Protein AF-A0A1A0TNL5-F1 (afdb_monomer_lite)

Sequence (218 aa):
MRIRRLHLVTAVLAVLPSAVVIGCAADRSADAARIRAELGTMPGVSVVDVGYVNDFENGPNINISLEMPEATEVDIGAAAHRIGELTGSFDDHRRRTEITVAPMTVLKYSADIGEEVAYTDVATEARVLRAIRPRLSASWVRWEHYDGRSRVELWSAATPDQDLRAALDTSLAGATEVYVRSAVPAERGSWEVELPLTDAELSGLLQQLSPVAPINAP

Foldseek 3Di:
DDDDDDDDDDDPPPPDPPPPCLDQADDCVVLQVVLQVVLCPAPQFPDWDWDWDADSPFGTEIEIETERQPGALVSQLVSLVVNLVSCVVQQSGWYKYWY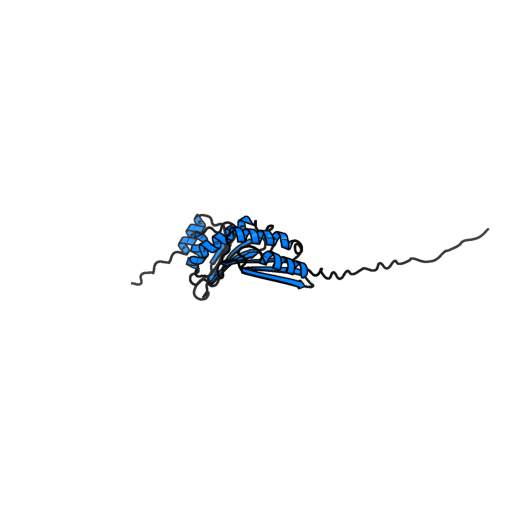HNHQLAIEIERHRAVVLHDSNVRSVQSVLSVVLVVQFQANHWYFYDDPSATEIERHQGCLQLSSVVSNVVSDPPPHQWYWGYHVCCVVDPIDIDGDDDDPVRVVVSVVVSDPPPPPPDD

Secondary structure (DSSP, 8-state):
------------------------PPP-HHHHHHHHHHHTTSTT--EEEEEEEEETTTEEEEEEEEE-TTS-HHHHHHHHHHHHHHGGGGTTS-EEEEEEEETTEEEEESS-BTTTB-HHHHHHHHHHHHHHGGG---SEEEEEEETTEEEEEEEEESSHHHHHHHHHHT--TT-SEEEEEESSTTTS--EEEESSPPHHHHHHHHHHTSPPPP----

pLDDT: mean 85.26, std 18.38, range [33.06, 98.56]

Radius of gyration: 27.61 Å; chains: 1; bounding box: 70×78×98 Å

Structure (mmCIF, N/CA/C/O backbone):
data_AF-A0A1A0TNL5-F1
#
_entry.id   AF-A0A1A0TNL5-F1
#
loop_
_atom_site.group_PDB
_atom_site.id
_atom_site.type_symbol
_atom_site.label_atom_id
_atom_site.label_alt_id
_atom_site.label_comp_id
_atom_site.label_asym_id
_atom_site.label_entity_id
_atom_site.label_seq_id
_atom_site.pdbx_PDB_ins_code
_atom_site.Cartn_x
_atom_site.Cartn_y
_atom_site.Cartn_z
_atom_site.occupancy
_atom_site.B_iso_or_equiv
_atom_site.auth_seq_id
_atom_site.auth_comp_id
_atom_site.auth_asym_id
_atom_site.auth_atom_id
_atom_site.pdbx_PDB_model_num
ATOM 1 N N . MET A 1 1 ? 36.883 63.586 -63.191 1.00 36.78 1 MET A N 1
ATOM 2 C CA . MET A 1 1 ? 36.543 62.329 -63.892 1.00 36.78 1 MET A CA 1
ATOM 3 C C . MET A 1 1 ? 35.542 61.571 -63.028 1.00 36.78 1 MET A C 1
ATOM 5 O O . MET A 1 1 ? 35.787 61.402 -61.843 1.00 36.78 1 MET A O 1
ATOM 9 N N . ARG A 1 2 ? 34.364 61.290 -63.602 1.00 34.91 2 ARG A N 1
ATOM 10 C CA . ARG A 1 2 ? 33.181 60.624 -63.013 1.00 34.91 2 ARG A CA 1
ATOM 11 C C . ARG A 1 2 ? 33.555 59.190 -62.572 1.00 34.91 2 ARG A C 1
ATOM 13 O O . ARG A 1 2 ? 34.455 58.616 -63.166 1.00 34.91 2 ARG A O 1
ATOM 20 N N . ILE A 1 3 ? 32.922 58.565 -61.576 1.00 33.06 3 ILE A N 1
ATOM 21 C CA . ILE A 1 3 ? 31.620 57.878 -61.686 1.00 33.06 3 ILE A CA 1
ATOM 22 C C . ILE A 1 3 ? 31.169 57.462 -60.266 1.00 33.06 3 ILE A C 1
ATOM 24 O O . ILE A 1 3 ? 31.921 56.820 -59.540 1.00 33.06 3 ILE A O 1
ATOM 28 N N . ARG A 1 4 ? 29.922 57.795 -59.896 1.00 40.41 4 ARG A N 1
ATOM 29 C CA . ARG A 1 4 ? 29.161 57.153 -58.807 1.00 40.41 4 ARG A CA 1
ATOM 30 C C . ARG A 1 4 ? 28.672 55.781 -59.288 1.00 40.41 4 ARG A C 1
ATOM 32 O O . ARG A 1 4 ? 28.154 55.701 -60.401 1.00 40.41 4 ARG A O 1
ATOM 39 N N . ARG A 1 5 ? 28.717 54.745 -58.445 1.00 37.38 5 ARG A N 1
ATOM 40 C CA . ARG A 1 5 ? 27.860 53.556 -58.597 1.00 37.38 5 ARG A CA 1
ATOM 41 C C . ARG A 1 5 ? 27.130 53.256 -57.293 1.00 37.38 5 ARG A C 1
ATOM 43 O O . ARG A 1 5 ? 27.731 52.939 -56.277 1.00 37.38 5 ARG A O 1
ATOM 50 N N . LEU A 1 6 ? 25.818 53.429 -57.388 1.00 41.00 6 LEU A N 1
ATOM 51 C CA . LEU A 1 6 ? 24.774 52.983 -56.484 1.00 41.00 6 LEU A CA 1
ATOM 52 C C . LEU A 1 6 ? 24.567 51.482 -56.743 1.00 41.00 6 LEU A C 1
ATOM 54 O O . LEU A 1 6 ? 24.322 51.107 -57.892 1.00 41.00 6 LEU A O 1
ATOM 58 N N . HIS A 1 7 ? 24.654 50.635 -55.719 1.00 37.91 7 HIS A N 1
ATOM 59 C CA . HIS A 1 7 ? 24.159 49.261 -55.795 1.00 37.91 7 HIS A CA 1
ATOM 60 C C . HIS A 1 7 ? 23.063 49.059 -54.753 1.00 37.91 7 HIS A C 1
ATOM 62 O O . HIS A 1 7 ? 23.236 49.301 -53.562 1.00 37.91 7 HIS A O 1
ATOM 68 N N . LEU A 1 8 ? 21.906 48.710 -55.302 1.00 36.47 8 LEU A N 1
ATOM 69 C CA . LEU A 1 8 ? 20.623 48.438 -54.687 1.00 36.47 8 LEU A CA 1
ATOM 70 C C . LEU A 1 8 ? 20.537 46.912 -54.464 1.00 36.47 8 LEU A C 1
ATOM 72 O O . LEU A 1 8 ? 20.925 46.174 -55.364 1.00 36.47 8 LEU A O 1
ATOM 76 N N . VAL A 1 9 ? 19.939 46.499 -53.335 1.00 41.50 9 VAL A N 1
ATOM 77 C CA . VAL A 1 9 ? 19.246 45.206 -53.068 1.00 41.50 9 VAL A CA 1
ATOM 78 C C . VAL A 1 9 ? 20.148 43.956 -53.076 1.00 41.50 9 VAL A C 1
ATOM 80 O O . VAL A 1 9 ? 20.803 43.628 -54.053 1.00 41.50 9 VAL A O 1
ATOM 83 N N . THR A 1 10 ? 20.223 43.161 -52.008 1.00 40.75 10 THR A N 1
ATOM 84 C CA . THR A 1 10 ? 19.148 42.235 -51.615 1.00 40.75 10 THR A CA 1
ATOM 85 C C . THR A 1 10 ? 19.347 41.797 -50.165 1.00 40.75 10 THR A C 1
ATOM 87 O O . THR A 1 10 ? 20.339 41.15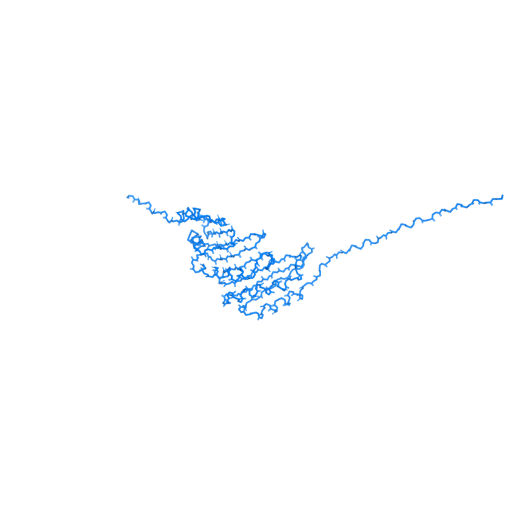0 -49.843 1.00 40.75 10 THR A O 1
ATOM 90 N N . ALA A 1 11 ? 18.406 42.144 -49.284 1.00 44.81 11 ALA A N 1
ATOM 91 C CA . ALA A 1 11 ? 18.307 41.526 -47.969 1.00 44.81 11 ALA A CA 1
ATOM 92 C C . ALA A 1 11 ? 17.763 40.104 -48.165 1.00 44.81 11 ALA A C 1
ATOM 94 O O . ALA A 1 11 ? 16.601 39.922 -48.523 1.00 44.81 11 ALA A O 1
ATOM 95 N N . VAL A 1 12 ? 18.620 39.102 -47.982 1.00 42.47 12 VAL A N 1
ATOM 96 C CA . VAL A 1 12 ? 18.202 37.701 -47.911 1.00 42.47 12 VAL A CA 1
ATOM 97 C C . VAL A 1 12 ? 17.538 37.513 -46.552 1.00 42.47 12 VAL A C 1
ATOM 99 O O . VAL A 1 12 ? 18.208 37.409 -45.527 1.00 42.47 12 VAL A O 1
ATOM 102 N N . LEU A 1 13 ? 16.207 37.535 -46.539 1.00 41.88 13 LEU A N 1
ATOM 103 C CA . LEU A 1 13 ? 15.414 37.116 -45.392 1.00 41.88 13 LEU A CA 1
ATOM 104 C C . LEU A 1 13 ? 15.587 35.595 -45.265 1.00 41.88 13 LEU A C 1
ATOM 106 O O . LEU A 1 13 ? 14.969 34.826 -45.999 1.00 41.88 13 LEU A O 1
ATOM 110 N N . ALA A 1 14 ? 16.493 35.159 -44.391 1.00 44.12 14 ALA A N 1
ATOM 111 C CA . ALA A 1 14 ? 16.647 33.753 -44.052 1.00 44.12 14 ALA A CA 1
ATOM 112 C C . ALA A 1 14 ? 15.412 33.311 -43.255 1.00 44.12 14 ALA A C 1
ATOM 114 O O . ALA A 1 14 ? 15.310 33.548 -42.053 1.00 44.12 14 ALA A O 1
ATOM 115 N N . VAL A 1 15 ? 14.447 32.703 -43.943 1.00 47.81 15 VAL A N 1
ATOM 116 C CA . VAL A 1 15 ? 13.364 31.954 -43.305 1.00 47.81 15 VAL A CA 1
ATOM 117 C C . VAL A 1 15 ? 14.005 30.709 -42.696 1.00 47.81 15 VAL A C 1
ATOM 119 O O . VAL A 1 15 ? 14.302 29.747 -43.399 1.00 47.81 15 VAL A O 1
ATOM 122 N N . LEU A 1 16 ? 14.284 30.759 -41.393 1.00 47.16 16 LEU A N 1
ATOM 123 C CA . LEU A 1 16 ? 14.592 29.573 -40.601 1.00 47.16 16 LEU A CA 1
ATOM 124 C C . LEU A 1 16 ? 13.373 28.643 -40.676 1.00 47.16 16 LEU A C 1
ATOM 126 O O . LEU A 1 16 ? 12.281 29.065 -40.286 1.00 47.16 16 LEU A O 1
ATOM 130 N N . PRO A 1 17 ? 13.505 27.398 -41.163 1.00 49.12 17 PRO A N 1
ATOM 131 C CA . PRO A 1 17 ? 12.464 26.416 -40.949 1.00 49.12 17 PRO A CA 1
ATOM 132 C C . PRO A 1 17 ? 12.449 26.116 -39.451 1.00 49.12 17 PRO A C 1
ATOM 134 O O . PRO A 1 17 ? 13.341 25.448 -38.929 1.00 49.12 17 PRO A O 1
ATOM 137 N N . SER A 1 18 ? 11.450 26.641 -38.746 1.00 48.12 18 SER A N 1
ATOM 138 C CA . SER A 1 18 ? 11.082 26.153 -37.424 1.00 48.12 18 SER A CA 1
ATOM 139 C C . SER A 1 18 ? 10.691 24.690 -37.595 1.00 48.12 18 SER A C 1
ATOM 141 O O . SER A 1 18 ? 9.566 24.382 -37.987 1.00 48.12 18 SER A O 1
ATOM 143 N N . ALA A 1 19 ? 11.644 23.784 -37.381 1.00 48.00 19 ALA A N 1
ATOM 144 C CA . ALA A 1 19 ? 11.360 22.374 -37.220 1.00 48.00 19 ALA A CA 1
ATOM 145 C C . ALA A 1 19 ? 10.494 22.253 -35.965 1.00 48.00 19 ALA A C 1
ATOM 147 O O . ALA A 1 19 ? 10.993 22.221 -34.843 1.00 48.00 19 ALA A O 1
ATOM 148 N N . VAL A 1 20 ? 9.177 22.258 -36.158 1.00 47.25 20 VAL A N 1
ATOM 149 C CA . VAL A 1 20 ? 8.239 21.805 -35.141 1.00 47.25 20 VAL A CA 1
ATOM 150 C C . VAL A 1 20 ? 8.487 20.308 -35.037 1.00 47.25 20 VAL A C 1
ATOM 152 O O . VAL A 1 20 ? 7.934 19.516 -35.798 1.00 47.25 20 VAL A O 1
ATOM 155 N N . VAL A 1 21 ? 9.402 19.923 -34.148 1.00 45.12 21 VAL A N 1
ATOM 156 C CA . VAL A 1 21 ? 9.484 18.549 -33.670 1.00 45.12 21 VAL A CA 1
ATOM 157 C C . VAL A 1 21 ? 8.186 18.344 -32.903 1.00 45.12 21 VAL A C 1
ATOM 159 O O . VAL A 1 21 ? 8.077 18.707 -31.736 1.00 45.12 21 VAL A O 1
ATOM 162 N N . ILE A 1 22 ? 7.159 17.848 -33.592 1.00 49.25 22 ILE A N 1
ATOM 163 C CA . ILE A 1 22 ? 6.007 17.240 -32.937 1.00 49.25 22 ILE A CA 1
ATOM 164 C C . ILE A 1 22 ? 6.596 16.003 -32.267 1.00 49.25 22 ILE A C 1
ATOM 166 O O . ILE A 1 22 ? 6.793 14.973 -32.912 1.00 49.25 22 ILE A O 1
ATOM 170 N N . GLY A 1 23 ? 7.031 16.169 -31.020 1.00 45.69 23 GLY A N 1
ATOM 171 C CA . GLY A 1 23 ? 7.660 15.126 -30.231 1.00 45.69 23 GLY A CA 1
ATOM 172 C C . GLY A 1 23 ? 6.635 14.046 -29.941 1.00 45.69 23 GLY A C 1
ATOM 173 O O . GLY A 1 23 ? 5.983 14.078 -28.907 1.00 45.69 23 GLY A O 1
ATOM 174 N N . CYS A 1 24 ? 6.475 13.093 -30.858 1.00 58.16 24 CYS A N 1
ATOM 175 C CA . CYS A 1 24 ? 5.930 11.799 -30.489 1.00 58.16 24 CYS A CA 1
ATOM 176 C C . CYS A 1 24 ? 6.917 11.219 -29.476 1.00 58.16 24 CYS A C 1
ATOM 178 O O . CYS A 1 24 ? 8.068 10.953 -29.830 1.00 58.16 24 CYS A O 1
ATOM 180 N N . ALA A 1 25 ? 6.506 11.105 -28.214 1.00 64.88 25 ALA A N 1
ATOM 181 C CA . ALA A 1 25 ? 7.333 10.465 -27.206 1.00 64.88 25 ALA A CA 1
ATOM 182 C C . ALA A 1 25 ? 7.691 9.047 -27.681 1.00 64.88 25 ALA A C 1
ATOM 184 O O . ALA A 1 25 ? 6.854 8.354 -28.270 1.00 64.88 25 ALA A O 1
ATOM 185 N N . ALA A 1 26 ? 8.948 8.642 -27.481 1.00 76.62 26 ALA A N 1
ATOM 186 C CA . ALA A 1 26 ? 9.437 7.353 -27.957 1.00 76.62 26 ALA A CA 1
ATOM 187 C C . ALA A 1 26 ? 8.576 6.210 -27.394 1.00 76.62 26 ALA A C 1
ATOM 189 O O . ALA A 1 26 ? 8.270 6.200 -26.203 1.00 76.62 26 ALA A O 1
ATOM 190 N N . ASP A 1 27 ? 8.191 5.256 -28.244 1.00 84.69 27 ASP A N 1
ATOM 191 C CA . ASP A 1 27 ? 7.484 4.051 -27.805 1.00 84.69 27 ASP A CA 1
ATOM 192 C C . ASP A 1 27 ? 8.382 3.221 -26.871 1.00 84.69 27 ASP A C 1
ATOM 194 O O . ASP A 1 27 ? 9.546 2.951 -27.174 1.00 84.69 27 ASP A O 1
ATOM 198 N N . ARG A 1 28 ? 7.826 2.826 -25.725 1.00 89.94 28 ARG A N 1
ATOM 199 C CA . ARG A 1 28 ? 8.480 2.082 -24.638 1.00 89.94 28 ARG A CA 1
ATOM 200 C C . ARG A 1 28 ? 7.842 0.712 -24.406 1.00 89.94 28 ARG A C 1
ATOM 202 O O . ARG A 1 28 ? 8.117 0.065 -23.398 1.00 89.94 28 ARG A O 1
ATOM 209 N N . SER A 1 29 ? 7.039 0.219 -25.351 1.00 91.00 29 SER A N 1
ATOM 210 C CA . SER A 1 29 ? 6.403 -1.104 -25.267 1.00 91.00 29 SER A CA 1
ATOM 211 C C . SER A 1 29 ? 7.412 -2.242 -25.044 1.00 91.00 29 SER A C 1
ATOM 213 O O . SER A 1 29 ? 7.142 -3.176 -24.289 1.00 91.00 29 SER A O 1
ATOM 215 N N . ALA A 1 30 ? 8.598 -2.156 -25.660 1.00 92.88 30 ALA A N 1
ATOM 216 C CA . ALA A 1 30 ? 9.669 -3.138 -25.469 1.00 92.88 30 ALA A CA 1
ATOM 217 C C . ALA A 1 30 ? 10.268 -3.094 -24.051 1.00 92.88 30 ALA A C 1
ATOM 219 O O . ALA A 1 30 ? 10.567 -4.144 -23.481 1.00 92.88 30 ALA A O 1
ATOM 220 N N . ASP A 1 31 ? 10.396 -1.899 -23.465 1.00 94.00 31 ASP A N 1
ATOM 221 C CA . ASP A 1 31 ? 10.846 -1.727 -22.083 1.00 94.00 31 ASP A CA 1
ATOM 222 C C . ASP A 1 31 ? 9.809 -2.314 -21.110 1.00 94.00 31 ASP A C 1
ATOM 224 O O . ASP A 1 31 ? 10.164 -3.112 -20.246 1.00 94.00 31 ASP A O 1
ATOM 228 N N . ALA A 1 32 ? 8.515 -2.043 -21.316 1.00 95.19 32 ALA A N 1
ATOM 229 C CA . ALA A 1 32 ? 7.433 -2.622 -20.514 1.00 95.19 32 ALA A CA 1
ATOM 230 C C . ALA A 1 32 ? 7.366 -4.162 -20.607 1.00 95.19 32 ALA A C 1
ATOM 232 O O . ALA A 1 32 ? 7.145 -4.846 -19.605 1.00 95.19 32 ALA A O 1
ATOM 233 N N . ALA A 1 33 ? 7.587 -4.731 -21.798 1.00 95.88 33 ALA A N 1
ATOM 234 C CA . ALA A 1 33 ? 7.657 -6.180 -21.983 1.00 95.88 33 ALA A CA 1
ATOM 235 C C . ALA A 1 33 ? 8.861 -6.800 -21.255 1.00 95.88 33 ALA A C 1
ATOM 237 O O . ALA A 1 33 ? 8.713 -7.851 -20.627 1.00 95.88 33 ALA A O 1
ATOM 238 N N . ARG A 1 34 ? 10.025 -6.135 -21.292 1.00 96.62 34 ARG A N 1
ATOM 239 C CA . ARG A 1 34 ? 11.215 -6.539 -20.529 1.00 96.62 34 ARG A CA 1
ATOM 240 C C . ARG A 1 34 ? 10.934 -6.515 -19.027 1.00 96.62 34 ARG A C 1
ATOM 242 O O . ARG A 1 34 ? 11.174 -7.520 -18.368 1.00 96.62 34 ARG A O 1
ATOM 249 N N . ILE A 1 35 ? 10.355 -5.428 -18.513 1.00 97.00 35 ILE A N 1
ATOM 250 C CA . ILE A 1 35 ? 9.973 -5.295 -17.097 1.00 97.00 35 ILE A CA 1
ATOM 251 C C . ILE A 1 35 ? 9.074 -6.459 -16.671 1.00 97.00 35 ILE A C 1
ATOM 253 O O . ILE A 1 35 ? 9.373 -7.142 -15.694 1.00 97.00 35 ILE A O 1
ATOM 257 N N . ARG A 1 36 ? 8.012 -6.743 -17.440 1.00 97.75 36 ARG A N 1
ATOM 258 C CA . ARG A 1 36 ? 7.101 -7.864 -17.157 1.00 97.75 36 ARG A CA 1
ATOM 259 C C . ARG A 1 36 ? 7.846 -9.199 -17.097 1.00 97.75 36 ARG A C 1
ATOM 261 O O . ARG A 1 36 ? 7.615 -9.978 -16.177 1.00 97.75 36 ARG A O 1
ATOM 268 N N . ALA A 1 37 ? 8.708 -9.469 -18.078 1.00 97.69 37 ALA A N 1
ATOM 269 C CA . ALA A 1 37 ? 9.447 -10.725 -18.153 1.00 97.69 37 ALA A CA 1
ATOM 270 C C . ALA A 1 37 ? 10.396 -10.901 -16.962 1.00 97.69 37 ALA A C 1
ATOM 272 O O . ALA A 1 37 ? 10.445 -11.978 -16.378 1.00 97.69 37 ALA A O 1
ATOM 273 N N . GLU A 1 38 ? 11.116 -9.849 -16.580 1.00 97.94 38 GLU A N 1
ATOM 274 C CA . GLU A 1 38 ? 12.071 -9.915 -15.478 1.00 97.94 38 GLU A CA 1
ATOM 275 C C . GLU A 1 38 ? 11.379 -10.062 -14.120 1.00 97.94 38 GLU A C 1
ATOM 277 O O . GLU A 1 38 ? 11.706 -10.983 -13.368 1.00 97.94 38 GLU A O 1
ATOM 282 N N . LEU A 1 39 ? 10.369 -9.234 -13.833 1.00 98.00 39 LEU A N 1
ATOM 283 C CA . LEU A 1 39 ? 9.614 -9.313 -12.578 1.00 98.00 39 LEU A CA 1
ATOM 284 C C . LEU A 1 39 ? 8.883 -10.657 -12.431 1.00 98.00 39 LEU A C 1
ATOM 286 O O . LEU A 1 39 ? 8.835 -11.214 -11.339 1.00 98.00 39 LEU A O 1
ATOM 290 N N . GLY A 1 40 ? 8.386 -11.230 -13.532 1.00 97.56 40 GLY A N 1
ATOM 291 C CA . GLY A 1 40 ? 7.732 -12.542 -13.530 1.00 97.56 40 GLY A CA 1
ATOM 292 C C . GLY A 1 40 ? 8.650 -13.725 -13.196 1.00 97.56 40 GLY A C 1
ATOM 293 O O . GLY A 1 40 ? 8.154 -14.824 -12.963 1.00 97.56 40 GLY A O 1
ATOM 294 N N . THR A 1 41 ? 9.972 -13.528 -13.168 1.00 97.56 41 THR A N 1
ATOM 295 C CA . THR A 1 41 ? 10.940 -14.563 -12.754 1.00 97.56 41 THR A CA 1
ATOM 296 C C . THR A 1 41 ? 11.379 -14.435 -11.299 1.00 97.56 41 THR A C 1
ATOM 298 O O . THR A 1 41 ? 12.145 -15.270 -10.813 1.00 97.56 41 THR A O 1
ATOM 301 N N . MET A 1 42 ? 10.920 -13.398 -10.596 1.00 98.19 42 MET A N 1
ATOM 302 C CA . MET A 1 42 ? 11.343 -13.140 -9.227 1.00 98.19 42 MET A CA 1
ATOM 303 C C . MET A 1 42 ? 10.683 -14.106 -8.234 1.00 98.19 42 MET A C 1
ATOM 305 O O . MET A 1 42 ? 9.511 -14.458 -8.393 1.00 98.19 42 MET A O 1
ATOM 309 N N . PRO A 1 43 ? 11.406 -14.522 -7.178 1.00 98.06 43 PRO A N 1
ATOM 310 C CA . PRO A 1 43 ? 10.838 -15.343 -6.116 1.00 98.06 43 PRO A CA 1
ATOM 311 C C . PRO A 1 43 ? 9.579 -14.720 -5.501 1.00 98.06 43 PRO A C 1
ATOM 313 O O . PRO A 1 43 ? 9.525 -13.522 -5.234 1.00 98.06 43 PRO A O 1
ATOM 316 N N . GLY A 1 44 ? 8.560 -15.550 -5.272 1.00 96.94 44 GLY A N 1
ATOM 317 C CA . GLY A 1 44 ? 7.323 -15.141 -4.605 1.00 96.94 44 GLY A CA 1
ATOM 318 C C . GLY A 1 44 ? 6.317 -14.371 -5.471 1.00 96.94 44 GLY A C 1
ATOM 319 O O . GLY A 1 44 ? 5.198 -14.160 -5.012 1.00 96.94 44 GLY A O 1
ATOM 320 N N . VAL A 1 45 ? 6.660 -13.999 -6.710 1.00 98.19 45 VAL A N 1
ATOM 321 C CA . VAL A 1 45 ? 5.714 -13.386 -7.656 1.00 98.19 45 VAL A CA 1
ATOM 322 C C . VAL A 1 45 ? 4.806 -14.462 -8.252 1.00 98.19 45 VAL A C 1
ATOM 324 O O . VAL A 1 45 ? 5.269 -15.354 -8.961 1.00 98.19 45 VAL A O 1
ATOM 327 N N . SER A 1 46 ? 3.502 -14.384 -7.975 1.00 97.50 46 SER A N 1
ATOM 328 C CA . SER A 1 46 ? 2.490 -15.276 -8.559 1.00 97.50 46 SER A CA 1
ATOM 329 C C . SER A 1 46 ? 1.865 -14.708 -9.829 1.00 97.50 46 SER A C 1
ATOM 331 O O . SER A 1 46 ? 1.561 -15.458 -10.756 1.00 97.50 46 SER A O 1
ATOM 333 N N . VAL A 1 47 ? 1.680 -13.388 -9.882 1.00 97.56 47 VAL A N 1
ATOM 334 C CA . VAL A 1 47 ? 1.139 -12.666 -11.040 1.00 97.56 47 VAL A CA 1
ATOM 335 C C . VAL A 1 47 ? 1.930 -11.380 -11.232 1.00 97.56 47 VAL A C 1
ATOM 337 O O . VAL A 1 47 ? 2.263 -10.694 -10.266 1.00 97.56 47 VAL A O 1
ATOM 340 N N . VAL A 1 48 ? 2.205 -11.053 -12.492 1.00 97.94 48 VAL A N 1
ATOM 341 C CA . VAL A 1 48 ? 2.775 -9.773 -12.908 1.00 97.94 48 VAL A CA 1
ATOM 342 C C . VAL A 1 48 ? 1.895 -9.160 -13.990 1.00 97.94 48 VAL A C 1
ATOM 344 O O . VAL A 1 48 ? 1.656 -9.770 -15.036 1.00 97.94 48 VAL A O 1
ATOM 347 N N . ASP A 1 49 ? 1.452 -7.928 -13.762 1.00 97.44 49 ASP A N 1
ATOM 348 C CA . ASP A 1 49 ? 0.880 -7.081 -14.797 1.00 97.44 49 ASP A CA 1
ATOM 349 C C . ASP A 1 49 ? 1.678 -5.783 -14.941 1.00 97.44 49 ASP A C 1
ATOM 351 O O . ASP A 1 49 ? 2.129 -5.183 -13.970 1.00 97.44 49 ASP A O 1
ATOM 355 N N . VAL A 1 50 ? 1.876 -5.375 -16.190 1.00 96.88 50 VAL A N 1
ATOM 356 C CA . VAL A 1 50 ? 2.608 -4.169 -16.574 1.00 96.88 50 VAL A CA 1
ATOM 357 C C . VAL A 1 50 ? 1.803 -3.463 -17.656 1.00 96.88 50 VAL A C 1
ATOM 359 O O . VAL A 1 50 ? 1.875 -3.797 -18.846 1.00 96.88 50 VAL A O 1
ATOM 362 N N . GLY A 1 51 ? 0.997 -2.501 -17.230 1.00 93.31 51 GLY A N 1
ATOM 363 C CA . GLY A 1 51 ? 0.288 -1.593 -18.113 1.00 93.31 51 GLY A CA 1
ATOM 364 C C . GLY A 1 51 ? 1.245 -0.541 -18.657 1.00 93.31 51 GLY A C 1
ATOM 365 O O . GLY A 1 51 ? 1.958 0.103 -17.893 1.00 93.31 51 GLY A O 1
ATOM 366 N N . TYR A 1 52 ? 1.238 -0.350 -19.971 1.00 93.38 52 TYR A N 1
ATOM 367 C CA . TYR A 1 52 ? 1.960 0.722 -20.645 1.00 93.38 52 TYR A CA 1
ATOM 368 C C . TYR A 1 52 ? 0.979 1.535 -21.477 1.00 93.38 52 TYR A C 1
ATOM 370 O O . TYR A 1 52 ? 0.185 0.971 -22.234 1.00 93.38 52 TYR A O 1
ATOM 378 N N . VAL A 1 53 ? 1.043 2.854 -21.337 1.00 89.62 53 VAL A N 1
ATOM 379 C CA . VAL A 1 53 ? 0.266 3.790 -22.145 1.00 89.62 53 VAL A CA 1
ATOM 380 C C . VAL A 1 53 ? 1.202 4.887 -22.617 1.00 89.62 53 VAL A C 1
ATOM 382 O O . VAL A 1 53 ? 1.858 5.524 -21.804 1.00 89.62 53 VAL A O 1
ATOM 385 N N . ASN A 1 54 ? 1.251 5.116 -23.927 1.00 86.75 54 ASN A N 1
ATOM 386 C CA . ASN A 1 54 ? 1.868 6.308 -24.496 1.00 86.75 54 ASN A CA 1
ATOM 387 C C . ASN A 1 54 ? 0.754 7.257 -24.907 1.00 86.75 54 ASN A C 1
ATOM 389 O O . ASN A 1 54 ? 0.104 7.028 -25.931 1.00 86.75 54 ASN A O 1
ATOM 393 N N . ASP A 1 55 ? 0.489 8.271 -24.096 1.00 80.75 55 ASP A N 1
ATOM 394 C CA . ASP A 1 55 ? -0.506 9.271 -24.450 1.00 80.75 55 ASP A CA 1
ATOM 395 C C . ASP A 1 55 ? 0.157 10.570 -24.915 1.00 80.75 55 ASP A C 1
ATOM 397 O O . ASP A 1 55 ? 1.303 10.877 -24.590 1.00 80.75 55 ASP A O 1
ATOM 401 N N . PHE A 1 56 ? -0.565 11.312 -25.753 1.00 76.69 56 PHE A N 1
ATOM 402 C CA . PHE A 1 56 ? -0.032 12.506 -26.402 1.00 76.69 56 PHE A CA 1
ATOM 403 C C . PHE A 1 56 ? 0.282 13.638 -25.408 1.00 76.69 56 PHE A C 1
ATOM 405 O O . PHE A 1 56 ? 1.140 14.468 -25.695 1.00 76.69 56 PHE A O 1
ATOM 412 N N . GLU A 1 57 ? -0.403 13.687 -24.263 1.00 79.38 57 GLU A N 1
ATOM 413 C CA . GLU A 1 57 ? -0.337 14.809 -23.318 1.00 79.38 57 GLU A CA 1
ATOM 414 C C . GLU A 1 57 ? 0.668 14.573 -22.179 1.00 79.38 57 GLU A C 1
ATOM 416 O O . GLU A 1 57 ? 1.323 15.512 -21.735 1.00 79.38 57 GLU A O 1
ATOM 421 N N . ASN A 1 58 ? 0.817 13.328 -21.731 1.00 76.81 58 ASN A N 1
ATOM 422 C CA . ASN A 1 58 ? 1.583 12.919 -20.552 1.00 76.81 58 ASN A CA 1
ATOM 423 C C . ASN A 1 58 ? 2.757 11.982 -20.904 1.00 76.81 58 ASN A C 1
ATOM 425 O O . ASN A 1 58 ? 3.584 11.680 -20.042 1.00 76.81 58 ASN A O 1
ATOM 429 N N . GLY A 1 59 ? 2.861 11.539 -22.162 1.00 84.25 59 GLY A N 1
ATOM 430 C CA . GLY A 1 59 ? 3.942 10.678 -22.638 1.00 84.25 59 GLY A CA 1
ATOM 431 C C . GLY A 1 59 ? 3.821 9.216 -22.172 1.00 84.25 59 GLY A C 1
ATOM 432 O O . GLY A 1 59 ? 2.714 8.733 -21.917 1.00 84.25 59 GLY A O 1
ATOM 433 N N . PRO A 1 60 ? 4.942 8.468 -22.119 1.00 88.00 60 PRO A N 1
ATOM 434 C CA . PRO A 1 60 ? 4.966 7.058 -21.748 1.00 88.00 60 PRO A CA 1
ATOM 435 C C . PRO A 1 60 ? 4.782 6.853 -20.241 1.00 88.00 60 PRO A C 1
ATOM 437 O O . PRO A 1 60 ? 5.721 6.982 -19.469 1.00 88.00 60 PRO A O 1
ATOM 440 N N . ASN A 1 61 ? 3.590 6.436 -19.835 1.00 89.81 61 ASN A N 1
ATOM 441 C CA . ASN A 1 61 ? 3.248 6.079 -18.463 1.00 89.81 61 ASN A CA 1
ATOM 442 C C . ASN A 1 61 ? 3.291 4.560 -18.259 1.00 89.81 61 ASN A C 1
ATOM 444 O O . ASN A 1 61 ? 2.954 3.785 -19.164 1.00 89.81 61 ASN A O 1
ATOM 448 N N . ILE A 1 62 ? 3.648 4.129 -17.048 1.00 93.19 62 ILE A N 1
ATOM 449 C CA . ILE A 1 62 ? 3.711 2.709 -16.681 1.00 93.19 62 ILE A CA 1
ATOM 450 C C . ILE A 1 62 ? 2.993 2.437 -15.355 1.00 93.19 62 ILE A C 1
ATOM 452 O O . ILE A 1 62 ? 3.103 3.192 -14.390 1.00 93.19 62 ILE A O 1
ATOM 456 N N . ASN A 1 63 ? 2.239 1.340 -15.319 1.00 94.81 63 ASN A N 1
ATOM 457 C CA . ASN A 1 63 ? 1.591 0.811 -14.124 1.00 94.81 63 ASN A CA 1
ATOM 458 C C . ASN A 1 63 ? 2.039 -0.635 -13.914 1.00 94.81 63 ASN A C 1
ATOM 460 O O . ASN A 1 63 ? 1.833 -1.466 -14.795 1.00 94.81 63 ASN A O 1
ATOM 464 N N . ILE A 1 64 ? 2.625 -0.932 -12.764 1.00 96.75 64 ILE A N 1
ATOM 465 C CA . ILE A 1 64 ? 3.129 -2.254 -12.404 1.00 96.75 64 ILE A CA 1
ATOM 466 C C . ILE A 1 64 ? 2.265 -2.795 -11.270 1.00 96.75 64 ILE A C 1
ATOM 468 O O . ILE A 1 64 ? 2.049 -2.121 -10.266 1.00 96.75 64 ILE A O 1
ATOM 472 N N . SER A 1 65 ? 1.772 -4.018 -11.416 1.00 97.75 65 SER A N 1
ATOM 473 C CA . SER A 1 65 ? 1.037 -4.726 -10.373 1.00 97.75 65 SER A CA 1
ATOM 474 C C . SER A 1 65 ? 1.648 -6.105 -10.167 1.00 97.75 65 SER A C 1
ATOM 476 O O . SER A 1 65 ? 1.744 -6.892 -11.110 1.00 97.75 65 SER A O 1
ATOM 478 N N . LEU A 1 66 ? 2.076 -6.388 -8.938 1.00 98.12 66 LEU A N 1
ATOM 479 C CA . LEU A 1 66 ? 2.607 -7.683 -8.526 1.00 98.12 66 LEU A CA 1
ATOM 480 C C . LEU A 1 66 ? 1.676 -8.335 -7.510 1.00 98.12 66 LEU A C 1
ATOM 482 O O . LEU A 1 66 ? 1.268 -7.704 -6.535 1.00 98.12 66 LEU A O 1
ATOM 486 N N . GLU A 1 67 ? 1.396 -9.620 -7.693 1.00 98.44 67 GLU A N 1
ATOM 487 C CA . GLU A 1 67 ? 0.807 -10.447 -6.644 1.00 98.44 67 GLU A CA 1
ATOM 488 C C . GLU A 1 67 ? 1.898 -11.274 -5.973 1.00 98.44 67 GLU A C 1
ATOM 490 O O . GLU A 1 67 ? 2.583 -12.061 -6.625 1.00 98.44 67 GLU A O 1
ATOM 495 N N . MET A 1 68 ? 2.073 -11.065 -4.668 1.00 98.38 68 MET A N 1
ATOM 496 C CA . MET A 1 68 ? 3.088 -11.717 -3.840 1.00 98.38 68 MET A CA 1
ATOM 497 C C . MET A 1 68 ? 2.530 -12.177 -2.472 1.00 98.38 68 MET A C 1
ATOM 499 O O . MET A 1 68 ? 3.197 -12.000 -1.448 1.00 98.38 68 MET A O 1
ATOM 503 N N . PRO A 1 69 ? 1.310 -12.757 -2.388 1.00 97.25 69 PRO A N 1
ATOM 504 C CA . PRO A 1 69 ? 0.659 -13.030 -1.103 1.00 97.25 69 PRO A CA 1
ATOM 505 C C . PRO A 1 69 ? 1.429 -14.029 -0.227 1.00 97.25 69 PRO A C 1
ATOM 507 O O . PRO A 1 69 ? 1.442 -13.874 0.989 1.00 97.25 69 PRO A O 1
ATOM 510 N N . GLU A 1 70 ? 2.120 -14.993 -0.843 1.00 96.31 70 GLU A N 1
ATOM 511 C CA . GLU A 1 70 ? 2.891 -16.046 -0.160 1.00 96.31 70 GLU A CA 1
ATOM 512 C C . GLU A 1 70 ? 4.408 -15.771 -0.136 1.00 96.31 70 GLU A C 1
ATOM 514 O O . GLU A 1 70 ? 5.185 -16.579 0.371 1.00 96.31 70 GLU A O 1
ATOM 519 N N . ALA A 1 71 ? 4.859 -14.648 -0.709 1.00 97.75 71 ALA A N 1
ATOM 520 C CA . ALA A 1 71 ? 6.276 -14.287 -0.749 1.00 97.75 71 ALA A CA 1
ATOM 521 C C . ALA A 1 71 ? 6.800 -13.923 0.645 1.00 97.75 71 ALA A C 1
ATOM 523 O O . ALA A 1 71 ? 6.043 -13.427 1.479 1.00 97.75 71 ALA A O 1
ATOM 524 N N . THR A 1 72 ? 8.096 -14.079 0.912 1.00 97.25 72 THR A N 1
ATOM 525 C CA . THR A 1 72 ? 8.669 -13.531 2.153 1.00 97.25 72 THR A CA 1
ATOM 526 C C . THR A 1 72 ? 8.767 -12.003 2.077 1.00 97.25 72 THR A C 1
ATOM 528 O O . THR A 1 72 ? 8.799 -1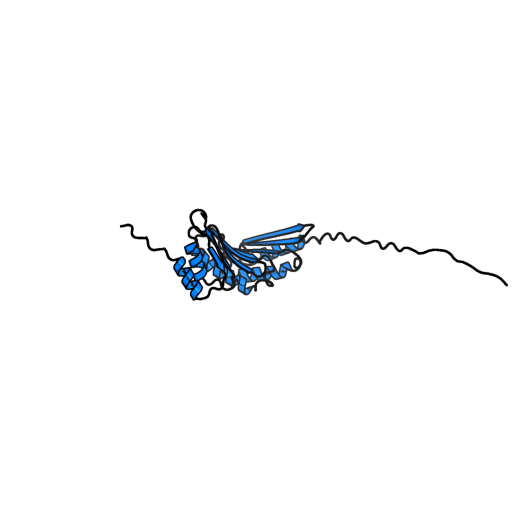1.427 0.990 1.00 97.25 72 THR A O 1
ATOM 531 N N . GLU A 1 73 ? 8.852 -11.310 3.217 1.00 95.94 73 GLU A N 1
ATOM 532 C CA . GLU A 1 73 ? 9.074 -9.853 3.229 1.00 95.94 73 GLU A CA 1
ATOM 533 C C . GLU A 1 73 ? 10.389 -9.469 2.534 1.00 95.94 73 GLU A C 1
ATOM 535 O O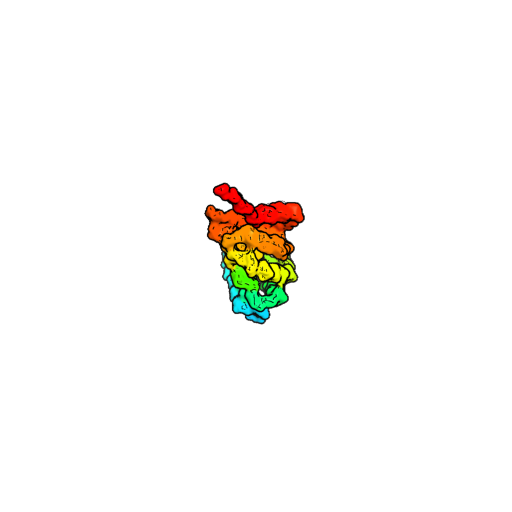 . GLU A 1 73 ? 10.489 -8.397 1.942 1.00 95.94 73 GLU A O 1
ATOM 540 N N . VAL A 1 74 ? 11.391 -10.355 2.582 1.00 95.62 74 VAL A N 1
ATOM 541 C CA . VAL A 1 74 ? 12.672 -10.174 1.887 1.00 95.62 74 VAL A CA 1
ATOM 542 C C . VAL A 1 74 ? 12.472 -10.215 0.373 1.00 95.62 74 VAL A C 1
ATOM 544 O O . VAL A 1 74 ? 12.984 -9.341 -0.322 1.00 95.62 74 VAL A O 1
ATOM 547 N N . ASP A 1 75 ? 11.693 -11.175 -0.131 1.00 97.50 75 ASP A N 1
ATOM 548 C CA . ASP A 1 75 ? 11.378 -11.272 -1.561 1.00 97.50 75 ASP A CA 1
ATOM 549 C C . ASP A 1 75 ? 10.562 -10.063 -2.039 1.00 97.50 75 ASP A C 1
ATOM 551 O O . ASP A 1 75 ? 10.821 -9.534 -3.117 1.00 97.50 75 ASP A O 1
ATOM 555 N N . ILE A 1 76 ? 9.624 -9.573 -1.217 1.00 97.69 76 ILE A N 1
ATOM 556 C CA . ILE A 1 76 ? 8.844 -8.358 -1.508 1.00 97.69 76 ILE A CA 1
ATOM 557 C C . ILE A 1 76 ? 9.760 -7.131 -1.604 1.00 97.69 76 ILE A C 1
ATOM 559 O O . ILE A 1 76 ? 9.675 -6.378 -2.574 1.00 97.69 76 ILE A O 1
ATOM 563 N N . GLY A 1 77 ? 10.671 -6.946 -0.644 1.00 95.75 77 GLY A N 1
ATOM 564 C CA . GLY A 1 77 ? 11.659 -5.864 -0.695 1.00 95.75 77 GLY A CA 1
ATOM 565 C C . GLY A 1 77 ? 12.586 -5.971 -1.911 1.00 95.75 77 GLY A C 1
ATOM 566 O O . GLY A 1 77 ? 12.889 -4.963 -2.548 1.00 95.75 77 GLY A O 1
ATOM 567 N N . ALA A 1 78 ? 12.991 -7.189 -2.284 1.00 96.00 78 ALA A N 1
ATOM 568 C CA . ALA A 1 78 ? 13.804 -7.432 -3.473 1.00 96.00 78 ALA A CA 1
ATOM 569 C C . ALA A 1 78 ? 13.044 -7.117 -4.773 1.00 96.00 78 ALA A C 1
ATOM 571 O O . ALA A 1 78 ? 13.613 -6.500 -5.673 1.00 96.00 78 ALA A O 1
ATOM 572 N N . ALA A 1 79 ? 11.764 -7.487 -4.873 1.00 96.81 79 ALA A N 1
ATOM 573 C CA . ALA A 1 79 ? 10.910 -7.134 -6.008 1.00 96.81 79 ALA A CA 1
ATOM 574 C C . ALA A 1 79 ? 10.729 -5.623 -6.136 1.00 96.81 79 ALA A C 1
ATOM 576 O O . ALA A 1 79 ? 10.901 -5.073 -7.222 1.00 96.81 79 ALA A O 1
ATOM 577 N N . ALA A 1 80 ? 10.479 -4.941 -5.022 1.00 95.56 80 ALA A N 1
ATOM 578 C CA . ALA A 1 80 ? 10.392 -3.489 -4.981 1.00 95.56 80 ALA A CA 1
ATOM 579 C C . ALA A 1 80 ? 11.704 -2.820 -5.431 1.00 95.56 80 ALA A C 1
ATOM 581 O O . ALA A 1 80 ? 11.673 -1.887 -6.231 1.00 95.56 80 ALA A O 1
ATOM 582 N N . HIS A 1 81 ? 12.852 -3.354 -4.995 1.00 94.25 81 HIS A N 1
ATOM 583 C CA . HIS A 1 81 ? 14.172 -2.927 -5.465 1.00 94.25 81 HIS A CA 1
ATOM 584 C C . HIS A 1 81 ? 14.332 -3.082 -6.971 1.00 94.25 81 HIS A C 1
ATOM 586 O O . HIS A 1 81 ? 14.713 -2.138 -7.663 1.00 94.25 81 HIS A O 1
ATOM 592 N N . ARG A 1 82 ? 13.974 -4.256 -7.496 1.00 95.38 82 ARG A N 1
ATOM 593 C CA . ARG A 1 82 ? 14.100 -4.535 -8.923 1.00 95.38 82 ARG A CA 1
ATOM 594 C C . ARG A 1 82 ? 13.181 -3.661 -9.772 1.00 95.38 82 ARG A C 1
ATOM 596 O O . ARG A 1 82 ? 13.568 -3.291 -10.875 1.00 95.38 82 ARG A O 1
ATOM 603 N N . ILE A 1 83 ? 11.995 -3.311 -9.274 1.00 94.31 83 ILE A N 1
ATOM 604 C CA . ILE A 1 83 ? 11.106 -2.357 -9.947 1.00 94.31 83 ILE A CA 1
ATOM 605 C C . ILE A 1 83 ? 11.826 -1.022 -10.151 1.00 94.31 83 ILE A C 1
ATOM 607 O O . ILE A 1 83 ? 11.913 -0.585 -11.295 1.00 94.31 83 ILE A O 1
ATOM 611 N N . GLY A 1 84 ? 12.400 -0.437 -9.094 1.00 90.25 84 GLY A N 1
ATOM 612 C CA . GLY A 1 84 ? 13.105 0.846 -9.193 1.00 90.25 84 GLY A CA 1
ATOM 613 C C . GLY A 1 84 ? 14.311 0.810 -10.141 1.00 90.25 84 GLY A C 1
ATOM 614 O O . GLY A 1 84 ? 14.551 1.758 -10.882 1.00 90.25 84 GLY A O 1
ATOM 615 N N . GLU A 1 85 ? 15.037 -0.311 -10.214 1.00 91.06 85 GLU A N 1
ATOM 616 C CA . GLU A 1 85 ? 16.126 -0.472 -11.194 1.00 91.06 85 GLU A CA 1
ATOM 617 C C . GLU A 1 85 ? 15.634 -0.517 -12.650 1.00 91.06 85 GLU A C 1
ATOM 619 O O . GLU A 1 85 ? 16.357 -0.130 -13.572 1.00 91.06 85 GLU A O 1
ATOM 624 N N . LEU A 1 86 ? 14.428 -1.036 -12.880 1.00 92.38 86 LEU A N 1
ATOM 625 C CA . LEU A 1 86 ? 13.906 -1.289 -14.219 1.00 92.38 86 LEU A CA 1
ATOM 626 C C . LEU A 1 86 ? 13.052 -0.146 -14.777 1.00 92.38 86 LEU A C 1
ATOM 628 O O . LEU A 1 86 ? 12.856 -0.083 -15.995 1.00 92.38 86 LEU A O 1
ATOM 632 N N . THR A 1 87 ? 12.557 0.754 -13.926 1.00 89.56 87 THR A N 1
ATOM 633 C CA . THR A 1 87 ? 11.682 1.869 -14.318 1.00 89.56 87 THR A CA 1
ATOM 634 C C . THR A 1 87 ? 12.423 3.125 -14.773 1.00 89.56 87 THR A C 1
ATOM 636 O O . THR A 1 87 ? 11.757 4.064 -15.201 1.00 89.56 87 THR A O 1
ATOM 639 N N . GLY A 1 88 ? 13.762 3.106 -14.814 1.00 85.81 88 GLY A N 1
ATOM 640 C CA . GLY A 1 88 ? 14.615 4.232 -15.233 1.00 85.81 88 GLY A CA 1
ATOM 641 C C . GLY A 1 88 ? 14.248 4.883 -16.579 1.00 85.81 88 GLY A C 1
ATOM 642 O O . GLY A 1 88 ? 14.432 6.072 -16.813 1.00 85.81 88 GLY A O 1
ATOM 643 N N . SER A 1 89 ? 13.689 4.116 -17.522 1.00 84.06 89 SER A N 1
ATOM 644 C CA . SER A 1 89 ? 13.247 4.657 -18.821 1.00 84.06 89 SER A CA 1
ATOM 645 C C . SER A 1 89 ? 11.948 5.473 -18.758 1.00 84.06 89 SER A C 1
ATOM 647 O O . SER A 1 89 ? 11.496 5.959 -19.796 1.00 84.06 89 SER A O 1
ATOM 649 N N . PHE A 1 90 ? 11.338 5.575 -17.576 1.00 87.19 90 PHE A N 1
ATOM 650 C CA . PHE A 1 90 ? 10.061 6.232 -17.302 1.00 87.19 90 PHE A CA 1
ATOM 651 C C . PHE A 1 90 ? 10.195 7.363 -16.260 1.00 87.19 90 PHE A C 1
ATOM 653 O O . PHE A 1 90 ? 9.172 7.835 -15.776 1.00 87.19 90 PHE A O 1
ATOM 660 N N . ASP A 1 91 ? 11.416 7.794 -15.918 1.00 83.44 91 ASP A N 1
ATOM 661 C CA . ASP A 1 91 ? 11.699 8.757 -14.832 1.00 83.44 91 ASP A CA 1
ATOM 662 C C . ASP A 1 91 ? 10.943 10.085 -14.954 1.00 83.44 91 ASP A C 1
ATOM 664 O O . ASP A 1 91 ? 10.413 10.591 -13.969 1.00 83.44 91 ASP A O 1
ATOM 668 N N . ASP A 1 92 ? 10.805 10.603 -16.174 1.00 83.31 92 ASP A N 1
ATOM 669 C CA . ASP A 1 92 ? 10.104 11.865 -16.447 1.00 83.31 92 ASP A CA 1
ATOM 670 C C . ASP A 1 92 ? 8.575 11.701 -16.588 1.00 83.31 92 ASP A C 1
ATOM 672 O O . ASP A 1 92 ? 7.878 12.622 -17.026 1.00 83.31 92 ASP A O 1
ATOM 676 N N . HIS A 1 93 ? 8.035 10.521 -16.268 1.00 86.62 93 HIS A N 1
ATOM 677 C CA . HIS A 1 93 ? 6.647 10.155 -16.544 1.00 86.62 93 HIS A CA 1
ATOM 678 C C . HIS A 1 93 ? 5.938 9.532 -15.346 1.00 86.62 93 HIS A C 1
ATOM 680 O O . HIS A 1 93 ? 6.532 9.158 -14.332 1.00 86.62 93 HIS A O 1
ATOM 686 N N . ARG A 1 94 ? 4.609 9.407 -15.457 1.00 87.06 94 ARG A N 1
ATOM 687 C CA . ARG A 1 94 ? 3.810 8.840 -14.377 1.00 87.06 94 ARG A CA 1
ATOM 688 C C . ARG A 1 94 ? 4.105 7.354 -14.240 1.00 87.06 94 ARG A C 1
ATOM 690 O O . ARG A 1 94 ? 3.932 6.565 -15.175 1.00 87.06 94 ARG A O 1
ATOM 697 N N . ARG A 1 95 ? 4.445 6.979 -13.014 1.00 90.38 95 ARG A N 1
ATOM 698 C CA . ARG A 1 95 ? 4.685 5.606 -12.597 1.00 90.38 95 ARG A CA 1
ATOM 699 C C . ARG A 1 95 ? 3.738 5.257 -11.473 1.00 90.38 95 ARG A C 1
ATOM 701 O O . ARG A 1 95 ? 3.439 6.079 -10.615 1.00 90.38 95 ARG A O 1
ATOM 708 N N . ARG A 1 96 ? 3.218 4.041 -11.506 1.00 92.75 96 ARG A N 1
ATOM 709 C CA . ARG A 1 96 ? 2.452 3.489 -10.398 1.00 92.75 96 ARG A CA 1
ATOM 710 C C . ARG A 1 96 ? 2.893 2.063 -10.170 1.00 92.75 96 ARG A C 1
ATOM 712 O O . ARG A 1 96 ? 3.003 1.299 -11.125 1.00 92.75 96 ARG A O 1
ATOM 719 N N . THR A 1 97 ? 3.072 1.719 -8.908 1.00 95.56 97 THR A N 1
ATOM 720 C CA . THR A 1 97 ? 3.364 0.356 -8.489 1.00 95.56 97 THR A CA 1
ATOM 721 C C . THR A 1 97 ? 2.348 -0.077 -7.451 1.00 95.56 97 THR A C 1
ATOM 723 O O . THR A 1 97 ? 2.053 0.669 -6.522 1.00 95.56 97 THR A O 1
ATOM 726 N N . GLU A 1 98 ? 1.818 -1.283 -7.598 1.00 97.25 98 GLU A N 1
ATOM 727 C CA . GLU A 1 98 ? 0.983 -1.949 -6.606 1.00 97.25 98 GLU A CA 1
ATOM 728 C C . GLU A 1 98 ? 1.552 -3.343 -6.319 1.00 97.25 98 GLU A C 1
ATOM 730 O O . GLU A 1 98 ? 1.847 -4.102 -7.241 1.00 97.25 98 GLU A O 1
ATOM 735 N N . ILE A 1 99 ? 1.725 -3.684 -5.044 1.00 98.19 99 ILE A N 1
ATOM 736 C CA . ILE A 1 99 ? 2.223 -4.989 -4.602 1.00 98.19 99 ILE A CA 1
ATOM 737 C C . ILE A 1 99 ? 1.199 -5.576 -3.637 1.00 98.19 99 ILE A C 1
ATOM 739 O O . ILE A 1 99 ? 1.018 -5.079 -2.526 1.00 98.19 99 ILE A O 1
ATOM 743 N N . THR A 1 100 ? 0.526 -6.647 -4.045 1.00 98.56 100 THR A N 1
ATOM 744 C CA . THR A 1 100 ? -0.373 -7.404 -3.169 1.00 98.56 100 THR A CA 1
ATOM 745 C C . THR A 1 100 ? 0.455 -8.298 -2.256 1.00 98.56 100 THR A C 1
ATOM 747 O O . THR A 1 100 ? 1.099 -9.236 -2.720 1.00 98.56 100 THR A O 1
ATOM 750 N N . VAL A 1 101 ? 0.420 -8.025 -0.952 1.00 98.25 101 VAL A N 1
ATOM 751 C CA . VAL A 1 101 ? 1.244 -8.713 0.062 1.00 98.25 101 VAL A CA 1
ATOM 752 C C . VAL A 1 101 ? 0.455 -9.733 0.884 1.00 98.25 101 VAL A C 1
ATOM 754 O O . VAL A 1 101 ? 1.041 -10.586 1.544 1.00 98.25 101 VAL A O 1
ATOM 757 N N . ALA A 1 102 ? -0.874 -9.659 0.848 1.00 97.19 102 ALA A N 1
ATOM 758 C CA . ALA A 1 102 ? -1.808 -10.638 1.403 1.00 97.19 102 ALA A CA 1
ATOM 759 C C . ALA A 1 102 ? -3.172 -10.481 0.696 1.00 97.19 102 ALA A C 1
ATOM 761 O O . ALA A 1 102 ? -3.375 -9.486 -0.007 1.00 97.19 102 ALA A O 1
ATOM 762 N N . PRO A 1 103 ? -4.142 -11.401 0.868 1.00 95.44 103 PRO A N 1
ATOM 763 C CA . PRO A 1 103 ? -5.454 -11.262 0.241 1.00 95.44 103 PRO A CA 1
ATOM 764 C C . PRO A 1 103 ? -6.098 -9.898 0.525 1.00 95.44 103 PRO A C 1
ATOM 766 O O . PRO A 1 103 ? -6.291 -9.511 1.686 1.00 95.44 103 PRO A O 1
ATOM 769 N N . MET A 1 104 ? -6.432 -9.174 -0.550 1.00 96.44 104 MET A N 1
ATOM 770 C CA . MET A 1 104 ? -7.047 -7.838 -0.507 1.00 96.44 104 MET A CA 1
ATOM 771 C C . MET A 1 104 ? -6.230 -6.805 0.294 1.00 96.44 104 MET A C 1
ATOM 773 O O . MET A 1 104 ? -6.795 -5.906 0.914 1.00 96.44 104 MET A O 1
ATOM 777 N N . THR A 1 105 ? -4.907 -6.976 0.335 1.00 98.44 105 THR A N 1
ATOM 778 C CA . THR A 1 105 ? -3.980 -6.164 1.127 1.00 98.44 105 THR A CA 1
ATOM 779 C C . THR A 1 105 ? -2.807 -5.749 0.255 1.00 98.44 105 THR A C 1
ATOM 781 O O . THR A 1 105 ? -2.039 -6.611 -0.182 1.00 98.44 105 THR A O 1
ATOM 784 N N . VAL A 1 106 ? -2.669 -4.451 -0.009 1.00 98.25 106 VAL A N 1
ATOM 785 C CA . VAL A 1 106 ? -1.721 -3.956 -1.015 1.00 98.25 106 VAL A CA 1
ATOM 786 C C . VAL A 1 106 ? -0.850 -2.813 -0.503 1.00 98.25 106 VAL A C 1
ATOM 788 O O . VAL A 1 106 ? -1.290 -1.975 0.283 1.00 98.25 106 VAL A O 1
ATOM 791 N N . LEU A 1 107 ? 0.378 -2.762 -1.001 1.00 97.44 107 LEU A N 1
ATOM 792 C CA . LEU A 1 107 ? 1.239 -1.584 -0.976 1.00 97.44 107 LEU A CA 1
ATOM 793 C C . LEU A 1 107 ? 1.092 -0.869 -2.315 1.00 97.44 107 LEU A C 1
ATOM 795 O O . LEU A 1 107 ? 1.087 -1.529 -3.354 1.00 97.44 107 LEU A O 1
ATOM 799 N N . LYS A 1 108 ? 0.962 0.454 -2.313 1.00 95.88 108 LYS A N 1
ATOM 800 C CA . LYS A 1 108 ? 0.773 1.249 -3.525 1.00 95.88 108 LYS A CA 1
ATOM 801 C C . LYS A 1 108 ? 1.671 2.478 -3.507 1.00 95.88 108 LYS A C 1
ATOM 803 O O . LYS A 1 108 ? 1.678 3.220 -2.534 1.00 95.88 108 LYS A O 1
ATOM 808 N N . TYR A 1 109 ? 2.358 2.718 -4.613 1.00 93.56 109 TYR A N 1
ATOM 809 C CA . TYR A 1 109 ? 3.296 3.821 -4.795 1.00 93.56 109 TYR A CA 1
ATOM 810 C C . TYR A 1 109 ? 2.897 4.598 -6.049 1.00 93.56 109 TYR A C 1
ATOM 812 O O . TYR A 1 109 ? 2.677 3.999 -7.109 1.00 93.56 109 TYR A O 1
ATOM 820 N N . SER A 1 110 ? 2.732 5.915 -5.918 1.00 85.38 110 SER A N 1
ATOM 821 C CA . SER A 1 110 ? 2.378 6.814 -7.031 1.00 85.38 110 SER A CA 1
ATOM 822 C C . SER A 1 110 ? 3.590 7.504 -7.668 1.00 85.38 110 SER A C 1
ATOM 824 O O . SER A 1 110 ? 3.414 8.250 -8.632 1.00 85.38 110 SER A O 1
ATOM 826 N N . ALA A 1 111 ? 4.787 7.236 -7.149 1.00 75.00 111 ALA A N 1
ATOM 827 C CA . ALA A 1 111 ? 6.076 7.634 -7.695 1.00 75.00 111 ALA A CA 1
ATOM 828 C C . ALA A 1 111 ? 7.075 6.461 -7.611 1.00 75.00 111 ALA A C 1
ATOM 830 O O . ALA A 1 111 ? 6.682 5.303 -7.422 1.00 75.00 111 ALA A O 1
ATOM 831 N N . ASP A 1 112 ? 8.362 6.753 -7.799 1.00 69.06 112 ASP A N 1
ATOM 832 C CA . ASP A 1 112 ? 9.420 5.752 -7.729 1.00 69.06 112 ASP A CA 1
ATOM 833 C C . ASP A 1 112 ? 9.615 5.189 -6.326 1.00 69.06 112 ASP A C 1
ATOM 835 O O . ASP A 1 112 ? 9.875 5.912 -5.358 1.00 69.06 112 ASP A O 1
ATOM 839 N N . ILE A 1 113 ? 9.622 3.858 -6.254 1.00 69.31 113 ILE A N 1
ATOM 840 C CA . ILE A 1 113 ? 10.184 3.155 -5.107 1.00 69.31 113 ILE A CA 1
ATOM 841 C C . ILE A 1 113 ? 11.697 3.407 -5.134 1.00 69.31 113 ILE A C 1
ATOM 843 O O . ILE A 1 113 ? 12.354 3.121 -6.130 1.00 69.31 113 ILE A O 1
ATOM 847 N N . GLY A 1 114 ? 12.247 3.950 -4.052 1.00 60.78 114 GLY A N 1
ATOM 848 C CA . GLY A 1 114 ? 13.645 4.369 -3.936 1.00 60.78 114 GLY A CA 1
ATOM 849 C C . GLY A 1 114 ? 13.831 5.885 -3.846 1.00 60.78 114 GLY A C 1
ATOM 850 O O . GLY A 1 114 ? 14.731 6.323 -3.131 1.00 60.78 114 GLY A O 1
ATOM 851 N N . GLU A 1 115 ? 12.977 6.676 -4.503 1.00 72.50 115 GLU A N 1
ATOM 852 C CA . GLU A 1 115 ? 12.930 8.135 -4.319 1.00 72.50 115 GLU A CA 1
ATOM 853 C C . GLU A 1 115 ? 11.979 8.504 -3.174 1.00 72.50 115 GLU A C 1
ATOM 855 O O . GLU A 1 115 ? 12.347 9.273 -2.287 1.00 72.50 115 GLU A O 1
ATOM 860 N N . GLU A 1 116 ? 10.777 7.915 -3.167 1.00 70.50 116 GLU A N 1
ATOM 861 C CA . GLU A 1 116 ? 9.753 8.191 -2.152 1.00 70.50 116 GLU A CA 1
ATOM 862 C C . GLU A 1 116 ? 9.936 7.326 -0.896 1.00 70.50 116 GLU A C 1
ATOM 864 O O . GLU A 1 116 ? 9.736 7.791 0.224 1.00 70.50 116 GLU A O 1
ATOM 869 N N . VAL A 1 117 ? 10.340 6.065 -1.080 1.00 72.56 117 VAL A N 1
ATOM 870 C CA . VAL A 1 117 ? 10.403 5.055 -0.012 1.00 72.56 117 VAL A CA 1
ATOM 871 C C . VAL A 1 117 ? 11.621 4.163 -0.204 1.00 72.56 117 VAL A C 1
ATOM 873 O O . VAL A 1 117 ? 11.840 3.644 -1.301 1.00 72.56 117 VAL A O 1
ATOM 876 N N . ALA A 1 118 ? 12.412 3.939 0.849 1.00 80.06 118 ALA A N 1
ATOM 877 C CA . ALA A 1 118 ? 13.543 3.023 0.757 1.00 80.06 118 ALA A CA 1
ATOM 878 C C . ALA A 1 118 ? 13.057 1.569 0.651 1.00 80.06 118 ALA A C 1
ATOM 880 O O . ALA A 1 118 ? 12.081 1.158 1.272 1.00 80.06 118 ALA A O 1
ATOM 881 N N . TYR A 1 119 ? 13.777 0.729 -0.089 1.00 77.00 119 TYR A N 1
ATOM 882 C CA . TYR A 1 119 ? 13.366 -0.665 -0.315 1.00 77.00 119 TYR A CA 1
ATOM 883 C C . TYR A 1 119 ? 13.252 -1.502 0.973 1.00 77.00 119 TYR A C 1
ATOM 885 O O . TYR A 1 119 ? 12.438 -2.422 1.056 1.00 77.00 119 TYR A O 1
ATOM 893 N N . THR A 1 120 ? 14.043 -1.176 2.001 1.00 76.12 120 THR A N 1
ATOM 894 C CA . THR A 1 120 ? 13.938 -1.781 3.341 1.00 76.12 120 THR A CA 1
ATOM 895 C C . THR A 1 120 ? 12.625 -1.447 4.043 1.00 76.12 120 THR A C 1
ATOM 897 O O . THR A 1 120 ? 12.145 -2.233 4.867 1.00 76.12 120 THR A O 1
ATOM 900 N N . ASP A 1 121 ? 12.033 -0.309 3.698 1.00 89.31 121 ASP A N 1
ATOM 901 C CA . ASP A 1 121 ? 10.777 0.153 4.270 1.00 89.31 121 ASP A CA 1
ATOM 902 C C . ASP A 1 121 ? 9.620 -0.617 3.633 1.00 89.31 121 ASP A C 1
ATOM 904 O O . ASP A 1 121 ? 8.775 -1.115 4.364 1.00 89.31 121 ASP A O 1
ATOM 908 N N . VAL A 1 122 ? 9.667 -0.909 2.325 1.00 94.31 122 VAL A N 1
ATOM 909 C CA . VAL A 1 122 ? 8.661 -1.748 1.635 1.00 94.31 122 VAL A CA 1
ATOM 910 C C . VAL A 1 122 ? 8.507 -3.130 2.288 1.00 94.31 122 VAL A C 1
ATOM 912 O O . VAL A 1 122 ? 7.396 -3.598 2.543 1.00 94.31 122 VAL A O 1
ATOM 915 N N . ALA A 1 123 ? 9.622 -3.788 2.623 1.00 95.00 123 ALA A N 1
ATOM 916 C CA . ALA A 1 123 ? 9.597 -5.067 3.340 1.00 95.00 123 ALA A CA 1
ATOM 917 C C . ALA A 1 123 ? 8.996 -4.937 4.754 1.00 95.00 123 ALA A C 1
ATOM 919 O O . ALA A 1 123 ? 8.327 -5.847 5.254 1.00 95.00 123 ALA A O 1
ATOM 920 N N . THR A 1 124 ? 9.238 -3.805 5.416 1.00 94.81 124 THR A N 1
ATOM 921 C CA . THR A 1 124 ? 8.707 -3.513 6.752 1.00 94.81 124 THR A CA 1
ATOM 922 C C . THR A 1 124 ? 7.211 -3.208 6.701 1.00 94.81 124 THR A C 1
ATOM 924 O O . THR A 1 124 ? 6.457 -3.762 7.499 1.00 94.81 124 THR A O 1
ATOM 927 N N . GLU A 1 125 ? 6.759 -2.426 5.727 1.00 95.69 125 GLU A N 1
ATOM 928 C CA . GLU A 1 125 ? 5.350 -2.126 5.467 1.00 95.69 125 GLU A CA 1
ATOM 929 C C . GLU A 1 125 ? 4.564 -3.402 5.157 1.00 95.69 125 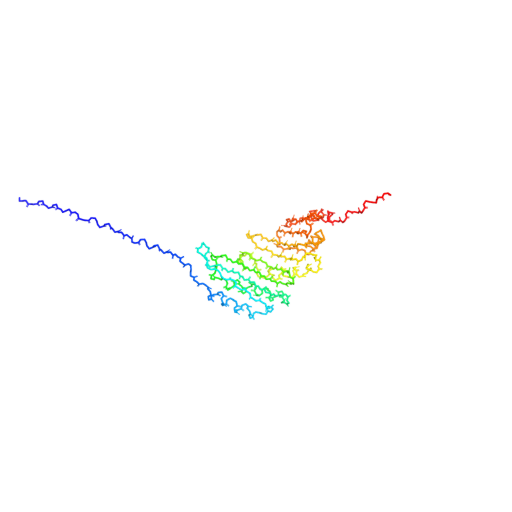GLU A C 1
ATOM 931 O O . GLU A 1 125 ? 3.512 -3.640 5.754 1.00 95.69 125 GLU A O 1
ATOM 936 N N . ALA A 1 126 ? 5.108 -4.284 4.310 1.00 97.06 126 ALA A N 1
ATOM 937 C CA . ALA A 1 126 ? 4.519 -5.594 4.033 1.00 97.06 126 ALA A CA 1
ATOM 938 C C . ALA A 1 126 ? 4.325 -6.414 5.318 1.00 97.06 126 ALA A C 1
ATOM 940 O O . ALA A 1 126 ? 3.251 -6.981 5.543 1.00 97.06 126 ALA A O 1
ATOM 941 N N . ARG A 1 127 ? 5.341 -6.435 6.193 1.00 96.19 127 ARG A N 1
ATOM 942 C CA . ARG A 1 127 ? 5.275 -7.112 7.497 1.00 96.19 127 ARG A CA 1
ATOM 943 C C . ARG A 1 127 ? 4.160 -6.545 8.366 1.00 96.19 127 ARG A C 1
ATOM 945 O O . ARG A 1 127 ? 3.390 -7.308 8.946 1.00 96.19 127 ARG A O 1
ATOM 952 N N . VAL A 1 128 ? 4.084 -5.219 8.467 1.00 96.62 128 VAL A N 1
ATOM 953 C CA . VAL A 1 128 ? 3.082 -4.519 9.279 1.00 96.62 128 VAL A CA 1
ATOM 954 C C . VAL A 1 128 ? 1.678 -4.810 8.754 1.00 96.62 128 VAL A C 1
ATOM 956 O O . VAL A 1 128 ? 0.818 -5.220 9.535 1.00 96.62 128 VAL A O 1
ATOM 959 N N . LEU A 1 129 ? 1.457 -4.702 7.439 1.00 97.06 129 LEU A N 1
ATOM 960 C CA . LEU A 1 129 ? 0.170 -5.023 6.819 1.00 97.06 129 LEU A CA 1
ATOM 961 C C . LEU A 1 129 ? -0.243 -6.480 7.053 1.00 97.06 129 LEU A C 1
ATOM 963 O O . LEU A 1 129 ? -1.401 -6.752 7.368 1.00 97.06 129 LEU A O 1
ATOM 967 N N . ARG A 1 130 ? 0.692 -7.429 6.957 1.00 96.44 130 ARG A N 1
ATOM 968 C CA . ARG A 1 130 ? 0.415 -8.841 7.261 1.00 96.44 130 ARG A CA 1
ATOM 969 C C . ARG A 1 130 ? 0.081 -9.069 8.729 1.00 96.44 130 ARG A C 1
ATOM 971 O O . ARG A 1 130 ? -0.840 -9.826 9.027 1.00 96.44 130 ARG A O 1
ATOM 978 N N . ALA A 1 131 ? 0.795 -8.407 9.637 1.00 95.38 131 ALA A N 1
ATOM 979 C CA . ALA A 1 131 ? 0.576 -8.535 11.074 1.00 95.38 131 ALA A CA 1
ATOM 980 C C . ALA A 1 131 ? -0.798 -7.997 11.499 1.00 95.38 131 ALA A C 1
ATOM 982 O O . ALA A 1 131 ? -1.470 -8.602 12.337 1.00 95.38 131 ALA A O 1
ATOM 983 N N . ILE A 1 132 ? -1.238 -6.884 10.907 1.00 96.12 132 ILE A N 1
ATOM 984 C CA . ILE A 1 132 ? -2.527 -6.280 11.244 1.00 96.12 132 ILE A CA 1
ATOM 985 C C . ILE A 1 132 ? -3.707 -6.946 10.538 1.00 96.12 132 ILE A C 1
ATOM 987 O O . ILE A 1 132 ? -4.768 -7.074 11.146 1.00 96.12 132 ILE A O 1
ATOM 991 N N . ARG A 1 133 ? -3.544 -7.417 9.293 1.00 96.81 133 ARG A N 1
ATOM 992 C CA . ARG A 1 133 ? -4.631 -7.971 8.468 1.00 96.81 133 ARG A CA 1
ATOM 993 C C . ARG A 1 133 ? -5.600 -8.920 9.198 1.00 96.81 133 ARG A C 1
ATOM 995 O O . ARG A 1 133 ? -6.804 -8.701 9.054 1.00 96.81 133 ARG A O 1
ATOM 1002 N N . PRO A 1 134 ? -5.158 -9.929 9.979 1.00 96.88 134 PRO A N 1
ATOM 1003 C CA . PRO A 1 134 ? -6.072 -10.856 10.658 1.00 96.88 134 PRO A CA 1
ATOM 1004 C C . PRO A 1 134 ? -6.914 -10.213 11.773 1.00 96.88 134 PRO A C 1
ATOM 1006 O O . PRO A 1 134 ? -7.855 -10.835 12.258 1.00 96.88 134 PRO A O 1
ATOM 1009 N N . ARG A 1 135 ? -6.586 -8.986 12.194 1.00 96.81 135 ARG A N 1
ATOM 1010 C CA . ARG A 1 135 ? -7.303 -8.221 13.226 1.00 96.81 135 ARG A CA 1
ATOM 1011 C C . ARG A 1 135 ? -8.358 -7.277 12.641 1.00 96.81 135 ARG A C 1
ATOM 1013 O O . ARG A 1 135 ? -9.085 -6.658 13.411 1.00 96.81 135 ARG A O 1
ATOM 1020 N N . LEU A 1 136 ? -8.409 -7.138 11.315 1.00 97.50 136 LEU A N 1
ATOM 1021 C CA . LEU A 1 136 ? -9.239 -6.153 10.625 1.00 97.50 136 LEU A CA 1
ATOM 1022 C C . LEU A 1 136 ? -10.516 -6.771 10.070 1.00 97.50 136 LEU A C 1
ATOM 1024 O O . LEU A 1 136 ? -10.496 -7.843 9.463 1.00 97.50 136 LEU A O 1
ATOM 1028 N N . SER A 1 137 ? -11.611 -6.034 10.204 1.00 97.56 137 SER A N 1
ATOM 1029 C CA . SER A 1 137 ? -12.886 -6.327 9.554 1.00 97.56 137 SER A CA 1
ATOM 1030 C C . SER A 1 137 ? -12.997 -5.732 8.146 1.00 97.56 137 SER A C 1
ATOM 1032 O O . SER A 1 137 ? -13.846 -6.172 7.370 1.00 97.56 137 SER A O 1
ATOM 1034 N N . ALA A 1 138 ? -12.152 -4.753 7.804 1.00 98.12 138 ALA A N 1
ATOM 1035 C CA . ALA A 1 138 ? -12.052 -4.172 6.472 1.00 98.12 138 ALA A CA 1
ATOM 1036 C C . ALA A 1 138 ? -11.870 -5.245 5.394 1.00 98.12 138 ALA A C 1
ATOM 1038 O O . ALA A 1 138 ? -11.048 -6.165 5.507 1.00 98.12 138 ALA A O 1
ATOM 1039 N N . SER A 1 139 ? -12.637 -5.114 4.311 1.00 97.75 139 SER A N 1
ATOM 1040 C CA . SER A 1 139 ? -12.524 -6.025 3.174 1.00 97.75 139 SER A CA 1
ATOM 1041 C C . SER A 1 139 ? -11.258 -5.770 2.367 1.00 97.75 139 SER A C 1
ATOM 1043 O O . SER A 1 139 ? -10.758 -6.695 1.734 1.00 97.75 139 SER A O 1
ATOM 1045 N N . TRP A 1 140 ? -10.765 -4.529 2.376 1.00 97.75 140 TRP A N 1
ATOM 1046 C CA . TRP A 1 140 ? -9.618 -4.107 1.587 1.00 97.75 140 TRP A CA 1
ATOM 1047 C C . TRP A 1 140 ? -8.709 -3.195 2.411 1.00 97.75 140 TRP A C 1
ATOM 1049 O O . TRP A 1 140 ? -9.195 -2.293 3.095 1.00 97.75 140 TRP A O 1
ATOM 1059 N N . VAL A 1 141 ? -7.406 -3.452 2.356 1.00 98.44 141 VAL A N 1
ATOM 1060 C CA . VAL A 1 141 ? -6.379 -2.759 3.139 1.00 98.44 141 VAL A CA 1
ATOM 1061 C C . VAL A 1 141 ? -5.311 -2.251 2.181 1.00 98.44 141 VAL A C 1
ATOM 1063 O O . VAL A 1 141 ? -4.808 -3.012 1.354 1.00 98.44 141 VAL A O 1
ATOM 1066 N N . ARG A 1 142 ? -4.950 -0.977 2.287 1.00 97.50 142 ARG A N 1
ATOM 1067 C CA . ARG A 1 142 ? -3.910 -0.367 1.459 1.00 97.50 142 ARG A CA 1
ATOM 1068 C C . ARG A 1 142 ? -2.952 0.429 2.315 1.00 97.50 142 ARG A C 1
ATOM 1070 O O . ARG A 1 142 ? -3.393 1.154 3.194 1.00 97.50 142 ARG A O 1
ATOM 1077 N N . TRP A 1 143 ? -1.670 0.349 2.003 1.00 97.50 143 TRP A N 1
ATOM 1078 C CA . TRP A 1 143 ? -0.715 1.391 2.355 1.00 97.50 143 TRP A CA 1
ATOM 1079 C C . TRP A 1 143 ? -0.339 2.130 1.073 1.00 97.50 143 TRP A C 1
ATOM 1081 O O . TRP A 1 143 ? 0.175 1.513 0.144 1.00 97.50 143 TRP A O 1
ATOM 1091 N N . GLU A 1 144 ? -0.682 3.410 0.977 1.00 95.00 144 GLU A N 1
ATOM 1092 C CA . GLU A 1 144 ? -0.462 4.239 -0.208 1.00 95.00 144 GLU A CA 1
ATOM 1093 C C . GLU A 1 144 ? 0.571 5.324 0.067 1.00 95.00 144 GLU A C 1
ATOM 1095 O O . GLU A 1 144 ? 0.461 6.042 1.060 1.00 95.00 144 GLU A O 1
ATOM 1100 N N . HIS A 1 145 ? 1.520 5.474 -0.849 1.00 93.44 145 HIS A N 1
ATOM 1101 C CA . HIS A 1 145 ? 2.465 6.581 -0.893 1.00 93.44 145 HIS A CA 1
ATOM 1102 C C . HIS A 1 145 ? 2.181 7.451 -2.117 1.00 93.44 145 HIS A C 1
ATOM 1104 O O . HIS A 1 145 ? 1.980 6.944 -3.233 1.00 93.44 145 HIS A O 1
ATOM 1110 N N . TYR A 1 146 ? 2.040 8.749 -1.871 1.00 87.12 146 TYR A N 1
ATOM 1111 C CA . TYR A 1 146 ? 1.764 9.759 -2.883 1.00 87.12 146 TYR A CA 1
ATOM 1112 C C . TYR A 1 146 ? 2.165 11.147 -2.383 1.00 87.12 146 TYR A C 1
ATOM 1114 O O . TYR A 1 146 ? 1.850 11.522 -1.255 1.00 87.12 146 TYR A O 1
ATOM 1122 N N . ASP A 1 147 ? 2.788 11.950 -3.246 1.00 82.38 147 ASP A N 1
ATOM 1123 C CA . ASP A 1 147 ? 3.129 13.355 -2.983 1.00 82.38 147 ASP A CA 1
ATOM 1124 C C . ASP A 1 147 ? 3.867 13.572 -1.642 1.00 82.38 147 ASP A C 1
ATOM 1126 O O . ASP A 1 147 ? 3.636 14.559 -0.938 1.00 82.38 147 ASP A O 1
ATOM 1130 N N . GLY A 1 148 ? 4.734 12.625 -1.256 1.00 81.25 148 GLY A N 1
ATOM 1131 C CA . GLY A 1 148 ? 5.475 12.668 0.011 1.00 81.25 148 GLY A CA 1
ATOM 1132 C C . GLY A 1 148 ? 4.617 12.393 1.252 1.00 81.25 148 GLY A C 1
ATOM 1133 O O . GLY A 1 148 ? 5.062 12.621 2.378 1.00 81.25 148 GLY A O 1
ATOM 1134 N N . ARG A 1 149 ? 3.381 11.922 1.063 1.00 87.00 149 ARG A N 1
ATOM 1135 C CA . ARG A 1 149 ? 2.482 11.446 2.114 1.00 87.00 149 ARG A CA 1
ATOM 1136 C C . ARG A 1 149 ? 2.407 9.931 2.075 1.00 87.00 149 ARG A C 1
ATOM 1138 O O . ARG A 1 149 ? 2.492 9.308 1.023 1.00 87.00 149 ARG A O 1
ATOM 1145 N N . SER A 1 150 ? 2.170 9.359 3.247 1.00 93.19 150 SER A N 1
ATOM 1146 C CA . SER A 1 150 ? 2.022 7.923 3.428 1.00 93.19 150 SER A CA 1
ATOM 1147 C C . SER A 1 150 ? 0.752 7.633 4.219 1.00 93.19 150 SER A C 1
ATOM 1149 O O . SER A 1 150 ? 0.579 8.152 5.324 1.00 93.19 150 SER A O 1
ATOM 1151 N N . ARG A 1 151 ? -0.174 6.856 3.663 1.00 95.88 151 ARG A N 1
ATOM 1152 C CA . ARG A 1 151 ? -1.518 6.659 4.222 1.00 95.88 151 ARG A CA 1
ATOM 1153 C C . ARG A 1 151 ? -1.878 5.184 4.290 1.00 95.88 151 ARG A C 1
ATOM 1155 O O . ARG A 1 151 ? -1.824 4.489 3.280 1.00 95.88 151 ARG A O 1
ATOM 1162 N N . VAL A 1 152 ? -2.337 4.725 5.452 1.00 98.06 152 VAL A N 1
ATOM 1163 C CA . VAL A 1 152 ? -2.953 3.400 5.602 1.00 98.06 152 VAL A CA 1
ATOM 1164 C C . VAL A 1 152 ? -4.468 3.535 5.497 1.00 98.06 152 VAL A C 1
ATOM 1166 O O . VAL A 1 152 ? -5.095 4.187 6.325 1.00 98.06 152 VAL A O 1
ATOM 1169 N N . GLU A 1 153 ? -5.069 2.909 4.491 1.00 98.25 153 GLU A N 1
ATOM 1170 C CA . GLU A 1 153 ? -6.504 2.941 4.234 1.00 98.25 153 GLU A CA 1
ATOM 1171 C C . GLU A 1 153 ? -7.155 1.576 4.479 1.00 98.25 153 GLU A C 1
ATOM 1173 O O . GLU A 1 153 ? -6.775 0.560 3.890 1.00 98.25 153 GLU A O 1
ATOM 1178 N N . LEU A 1 154 ? -8.193 1.567 5.310 1.00 98.44 154 LEU A N 1
ATOM 1179 C CA . LEU A 1 154 ? -9.010 0.408 5.642 1.00 98.44 154 LEU A CA 1
ATOM 1180 C C . LEU A 1 154 ? -10.415 0.632 5.074 1.00 98.44 154 LEU A C 1
ATOM 1182 O O . LEU A 1 154 ? -11.192 1.438 5.590 1.00 98.44 154 LEU A O 1
ATOM 1186 N N . TRP A 1 155 ? -10.746 -0.056 3.985 1.00 98.12 155 TRP A N 1
ATOM 1187 C CA . TRP A 1 155 ? -12.000 0.149 3.263 1.00 98.12 155 TRP A CA 1
ATOM 1188 C C . TRP A 1 155 ? -13.053 -0.891 3.622 1.00 98.12 155 TRP A C 1
ATOM 1190 O O . TRP A 1 155 ? -12.772 -2.088 3.744 1.00 98.12 155 TRP A O 1
ATOM 1200 N N . SER A 1 156 ? -14.298 -0.419 3.702 1.00 97.06 156 SER A N 1
ATOM 1201 C CA . SER A 1 156 ? -15.475 -1.237 3.996 1.00 97.06 156 SER A CA 1
ATOM 1202 C C . SER A 1 156 ? -15.312 -2.021 5.303 1.00 97.06 156 SER A C 1
ATOM 1204 O O . SER A 1 156 ? -15.560 -3.225 5.359 1.00 97.06 156 SER A O 1
ATOM 1206 N N . ALA A 1 157 ? -14.876 -1.331 6.357 1.00 97.62 157 ALA A N 1
ATOM 1207 C CA . ALA A 1 157 ? -14.762 -1.874 7.703 1.00 97.62 157 ALA A CA 1
ATOM 1208 C C . ALA A 1 157 ? -16.150 -2.161 8.279 1.00 97.62 157 ALA A C 1
ATOM 1210 O O . ALA A 1 157 ? -16.996 -1.265 8.371 1.00 97.62 157 ALA A O 1
ATOM 1211 N N . ALA A 1 158 ? -16.389 -3.406 8.694 1.00 96.50 158 ALA A N 1
ATOM 1212 C CA . ALA A 1 158 ? -17.605 -3.734 9.423 1.00 96.50 158 ALA A CA 1
ATOM 1213 C C . ALA A 1 158 ? -17.571 -3.080 10.810 1.00 96.50 158 ALA A C 1
ATOM 1215 O O . ALA A 1 158 ? -18.574 -2.523 11.242 1.00 96.50 158 ALA A O 1
ATOM 1216 N N . THR A 1 159 ? -16.423 -3.088 11.490 1.00 95.31 159 THR A N 1
ATOM 1217 C CA . THR A 1 159 ? -16.196 -2.521 12.828 1.00 95.31 159 THR A CA 1
ATOM 1218 C C . THR A 1 159 ? -15.103 -1.439 12.793 1.00 95.31 159 THR A C 1
ATOM 1220 O O . THR A 1 159 ? -14.006 -1.658 13.301 1.00 95.31 159 THR A O 1
ATOM 1223 N N . PRO A 1 160 ? -15.387 -0.243 12.229 1.00 95.75 160 PRO A N 1
ATOM 1224 C CA . PRO A 1 160 ? -14.376 0.795 11.986 1.00 95.75 160 PRO A CA 1
ATOM 1225 C C . PRO A 1 160 ? -13.592 1.218 13.241 1.00 95.75 160 PRO A C 1
ATOM 1227 O O . PRO A 1 160 ? -12.386 1.421 13.161 1.00 95.75 160 PRO A O 1
ATOM 1230 N N . ASP A 1 161 ? -14.228 1.276 14.413 1.00 95.00 161 ASP A N 1
ATOM 1231 C CA . ASP A 1 161 ? -13.546 1.633 15.668 1.00 95.00 161 ASP A CA 1
ATOM 1232 C C . ASP A 1 161 ? -12.538 0.560 16.117 1.00 95.00 161 ASP A C 1
ATOM 1234 O O . ASP A 1 161 ? -11.475 0.864 16.663 1.00 95.00 161 ASP A O 1
ATOM 1238 N N . GLN A 1 162 ? -12.867 -0.717 15.894 1.00 95.31 162 GLN A N 1
ATOM 1239 C CA . GLN A 1 162 ? -11.977 -1.837 16.210 1.00 95.31 162 GLN A CA 1
ATOM 1240 C C . GLN A 1 162 ? -10.819 -1.907 15.217 1.00 95.31 162 GLN A C 1
ATOM 1242 O O . GLN A 1 162 ? -9.684 -2.139 15.630 1.00 95.31 162 GLN A O 1
ATOM 1247 N N . ASP A 1 163 ? -11.099 -1.657 13.939 1.00 97.12 163 ASP A N 1
ATOM 1248 C CA . ASP A 1 163 ? -10.097 -1.595 12.879 1.00 97.12 163 ASP A CA 1
ATOM 1249 C C . ASP A 1 163 ? -9.096 -0.458 13.130 1.00 97.12 163 ASP A C 1
ATOM 1251 O O . ASP A 1 163 ? -7.888 -0.686 13.065 1.00 97.12 163 ASP A O 1
ATOM 1255 N N . LEU A 1 164 ? -9.572 0.737 13.512 1.00 96.88 164 LEU A N 1
ATOM 1256 C CA . LEU A 1 164 ? -8.690 1.840 13.902 1.00 96.88 164 LEU A CA 1
ATOM 1257 C C . LEU A 1 164 ? -7.848 1.476 15.132 1.00 96.88 164 LEU A C 1
ATOM 1259 O O . LEU A 1 164 ? -6.642 1.706 15.138 1.00 96.88 164 LEU A O 1
ATOM 1263 N N . ARG A 1 165 ? -8.443 0.867 16.166 1.00 95.56 165 ARG A N 1
ATOM 1264 C CA . ARG A 1 165 ? -7.675 0.418 17.340 1.00 95.56 165 ARG A CA 1
ATOM 1265 C C . ARG A 1 165 ? -6.581 -0.579 16.945 1.00 95.56 165 ARG A C 1
ATOM 1267 O O . ARG A 1 165 ? -5.439 -0.419 17.359 1.00 95.56 165 ARG A O 1
ATOM 1274 N N . ALA A 1 166 ? -6.900 -1.572 16.115 1.00 95.94 166 ALA A N 1
ATOM 1275 C CA . ALA A 1 166 ? -5.919 -2.542 15.634 1.00 95.94 166 ALA A CA 1
ATOM 1276 C C . ALA A 1 166 ? -4.785 -1.879 14.826 1.00 95.94 166 ALA A C 1
ATOM 1278 O O . ALA A 1 166 ? -3.634 -2.311 14.935 1.00 95.94 166 ALA A O 1
ATOM 1279 N N . ALA A 1 167 ? -5.102 -0.826 14.064 1.00 95.75 167 ALA A N 1
ATOM 1280 C CA . ALA A 1 167 ? -4.135 -0.001 13.338 1.00 95.75 167 ALA A CA 1
ATOM 1281 C C . ALA A 1 167 ? -3.149 0.683 14.272 1.00 95.75 167 ALA A C 1
ATOM 1283 O O . ALA A 1 167 ? -1.939 0.489 14.146 1.00 95.75 167 ALA A O 1
ATOM 1284 N N . LEU A 1 168 ? -3.667 1.401 15.261 1.00 94.31 168 LEU A N 1
ATOM 1285 C CA . LEU A 1 168 ? -2.848 2.139 16.216 1.00 94.31 168 LEU A CA 1
ATOM 1286 C C . LEU A 1 168 ? -1.993 1.205 17.088 1.00 94.31 168 LEU A C 1
ATOM 1288 O O . LEU A 1 168 ? -0.821 1.495 17.319 1.00 94.31 168 LEU A O 1
ATOM 1292 N N . ASP A 1 169 ? -2.526 0.046 17.486 1.00 92.81 169 ASP A N 1
ATOM 1293 C CA . ASP A 1 169 ? -1.800 -0.953 18.285 1.00 92.81 169 ASP A CA 1
ATOM 1294 C C . ASP A 1 169 ? -0.599 -1.576 17.552 1.00 92.81 169 ASP A C 1
ATOM 1296 O O . ASP A 1 169 ? 0.309 -2.100 18.195 1.00 92.81 169 ASP A O 1
ATOM 1300 N N . THR A 1 170 ? -0.608 -1.597 16.214 1.00 90.12 170 THR A N 1
ATOM 1301 C CA . THR A 1 170 ? 0.418 -2.300 15.418 1.00 90.12 170 THR A CA 1
ATOM 1302 C C . THR A 1 170 ? 1.643 -1.420 15.126 1.00 90.12 170 THR A C 1
ATOM 1304 O O . THR A 1 170 ? 2.643 -1.931 14.634 1.00 90.12 170 THR A O 1
ATOM 1307 N N . SER A 1 171 ? 1.615 -0.134 15.505 1.00 81.31 171 SER A N 1
ATOM 1308 C CA . SER A 1 171 ? 2.636 0.873 15.175 1.00 81.31 171 SER A CA 1
ATOM 1309 C C . SER A 1 171 ? 2.837 1.023 13.663 1.00 81.31 171 SER A C 1
ATOM 1311 O O . SER A 1 171 ? 3.585 0.292 13.020 1.00 81.31 171 SER A O 1
ATOM 1313 N N . LEU A 1 172 ? 2.170 2.015 13.077 1.00 89.06 172 LEU A N 1
ATOM 1314 C CA . LEU A 1 172 ? 2.291 2.350 11.656 1.00 89.06 172 LEU A CA 1
ATOM 1315 C C . LEU A 1 172 ? 3.453 3.323 11.423 1.00 89.06 172 LEU A C 1
ATOM 1317 O O . LEU A 1 172 ? 3.271 4.413 10.888 1.00 89.06 172 LEU A O 1
ATOM 1321 N N . ALA A 1 173 ? 4.645 2.959 11.898 1.00 84.56 173 ALA A N 1
ATOM 1322 C CA . ALA A 1 173 ? 5.835 3.785 11.729 1.00 84.56 173 ALA A CA 1
ATOM 1323 C C . ALA A 1 173 ? 6.063 4.093 10.237 1.00 84.56 173 ALA A C 1
ATOM 1325 O O . ALA A 1 173 ? 6.073 3.183 9.414 1.00 84.56 173 ALA A O 1
ATOM 1326 N N . GLY A 1 174 ? 6.214 5.377 9.904 1.00 85.31 174 GLY A N 1
ATOM 1327 C CA . GLY A 1 174 ? 6.345 5.859 8.524 1.00 85.31 174 GLY A CA 1
ATOM 1328 C C . GLY A 1 174 ? 5.029 6.309 7.879 1.00 85.31 174 GLY A C 1
ATOM 1329 O O . GLY A 1 174 ? 5.065 7.140 6.976 1.00 85.31 174 GLY A O 1
ATOM 1330 N N . ALA A 1 175 ? 3.869 5.859 8.372 1.00 93.19 175 ALA A N 1
ATOM 1331 C CA . ALA A 1 175 ? 2.589 6.398 7.927 1.00 93.19 175 ALA A CA 1
ATOM 1332 C C . ALA A 1 175 ? 2.363 7.799 8.514 1.00 93.19 175 ALA A C 1
ATOM 1334 O O . ALA A 1 175 ? 2.637 8.063 9.684 1.00 93.19 175 ALA A O 1
ATOM 1335 N N . THR A 1 176 ? 1.814 8.682 7.690 1.00 94.88 176 THR A N 1
ATOM 1336 C CA . THR A 1 176 ? 1.377 10.038 8.051 1.00 94.88 176 THR A CA 1
ATOM 1337 C C . THR A 1 176 ? -0.109 10.102 8.381 1.00 94.88 176 THR A C 1
ATOM 1339 O O . THR A 1 176 ? -0.567 11.082 8.959 1.00 94.88 176 THR A O 1
ATOM 1342 N N . GLU A 1 177 ? -0.880 9.075 8.019 1.00 96.69 177 GLU A N 1
ATOM 1343 C CA . GLU A 1 177 ? -2.322 9.065 8.231 1.00 96.69 177 GLU A CA 1
ATOM 1344 C C . GLU A 1 177 ? -2.895 7.640 8.242 1.00 96.69 177 GLU A C 1
ATOM 1346 O O . GLU A 1 177 ? -2.424 6.756 7.518 1.00 96.69 177 GLU A O 1
ATOM 1351 N N . VAL A 1 178 ? -3.948 7.435 9.033 1.00 97.75 178 VAL A N 1
ATOM 1352 C CA . VAL A 1 178 ? -4.811 6.250 8.996 1.00 97.75 178 VAL A CA 1
ATOM 1353 C C . VAL A 1 178 ? -6.221 6.675 8.634 1.00 97.75 178 VAL A C 1
ATOM 1355 O O . VAL A 1 178 ? -6.825 7.503 9.315 1.00 97.75 178 VAL A O 1
ATOM 1358 N N . TYR A 1 179 ? -6.774 6.051 7.605 1.00 97.94 179 TYR A N 1
ATOM 1359 C CA . TYR A 1 179 ? -8.149 6.243 7.179 1.00 97.94 179 TYR A CA 1
ATOM 1360 C C . TYR A 1 179 ? -8.927 4.939 7.293 1.00 97.94 179 TYR A C 1
ATOM 1362 O O . TYR A 1 179 ? -8.520 3.913 6.756 1.00 97.94 179 TYR A O 1
ATOM 1370 N N . VAL A 1 180 ? -10.071 4.972 7.971 1.00 98.31 180 VAL A N 1
ATOM 1371 C CA . VAL A 1 180 ? -10.951 3.813 8.142 1.00 98.31 180 VAL A CA 1
ATOM 1372 C C . VAL A 1 180 ? -12.343 4.172 7.666 1.00 98.31 180 VAL A C 1
ATOM 1374 O O . VAL A 1 180 ? -13.053 4.940 8.313 1.00 98.31 180 VAL A O 1
ATOM 1377 N N . ARG A 1 181 ? -12.767 3.582 6.550 1.00 97.62 181 ARG A N 1
ATOM 1378 C CA . ARG A 1 181 ? -14.105 3.785 5.998 1.00 97.62 181 ARG A CA 1
ATOM 1379 C C . ARG A 1 181 ? -15.046 2.670 6.418 1.00 97.62 181 ARG A C 1
ATOM 1381 O O . ARG A 1 181 ? -14.818 1.504 6.100 1.00 97.62 181 ARG A O 1
ATOM 1388 N N . SER A 1 182 ? -16.161 3.045 7.035 1.00 96.50 182 SER A N 1
ATOM 1389 C CA . SER A 1 182 ? -17.252 2.119 7.349 1.00 96.50 182 SER A CA 1
ATOM 1390 C C . SER A 1 182 ? -17.841 1.460 6.093 1.00 96.50 182 SER A C 1
ATOM 1392 O O . SER A 1 182 ? -18.042 2.116 5.068 1.00 96.50 182 SER A O 1
ATOM 1394 N N . ALA A 1 183 ? -18.187 0.174 6.193 1.00 95.81 183 ALA A N 1
ATOM 1395 C CA . ALA A 1 183 ? -18.988 -0.538 5.194 1.00 95.81 183 ALA A CA 1
ATOM 1396 C C . ALA A 1 183 ? -20.430 -0.009 5.101 1.00 95.81 183 ALA A C 1
ATOM 1398 O O . ALA A 1 183 ? -21.071 -0.140 4.059 1.00 95.81 183 ALA A O 1
ATOM 1399 N N . VAL A 1 184 ? -20.935 0.605 6.177 1.00 93.31 184 VAL A N 1
ATOM 1400 C CA . VAL A 1 184 ? -22.287 1.176 6.263 1.00 93.31 184 VAL A CA 1
ATOM 1401 C C . VAL A 1 184 ? -22.193 2.603 6.825 1.00 93.31 184 VAL A C 1
ATOM 1403 O O . VAL A 1 184 ? -22.471 2.829 8.005 1.00 93.31 184 VAL A O 1
ATOM 1406 N N . PRO A 1 185 ? -21.773 3.597 6.013 1.00 88.75 185 PRO A N 1
ATOM 1407 C CA . PRO A 1 185 ? -21.521 4.964 6.488 1.00 88.75 185 PRO A CA 1
ATOM 1408 C C . PRO A 1 185 ? -22.742 5.675 7.087 1.00 88.75 185 PRO A C 1
ATOM 1410 O O . PRO A 1 185 ? -22.589 6.639 7.826 1.00 88.75 185 PRO A O 1
ATOM 1413 N N . ALA A 1 186 ? -23.955 5.210 6.768 1.00 89.00 186 ALA A N 1
ATOM 1414 C CA . ALA A 1 186 ? -25.193 5.733 7.342 1.00 89.00 186 ALA A CA 1
ATOM 1415 C C . ALA A 1 186 ? -25.390 5.338 8.819 1.00 89.00 186 ALA A C 1
ATOM 1417 O O . ALA A 1 186 ? -26.136 6.004 9.530 1.00 89.00 186 ALA A O 1
ATOM 1418 N N . GLU A 1 187 ? -24.738 4.263 9.273 1.00 87.56 187 GLU A N 1
ATOM 1419 C CA . GLU A 1 187 ? -24.903 3.703 10.621 1.00 87.56 187 GLU A CA 1
ATOM 1420 C C . GLU A 1 187 ? -23.653 3.859 11.487 1.00 87.56 187 GLU A C 1
ATOM 1422 O O . GLU A 1 187 ? -23.752 3.941 12.710 1.00 87.56 187 GLU A O 1
ATOM 1427 N N . ARG A 1 188 ? -22.465 3.873 10.870 1.00 86.94 188 ARG A N 1
ATOM 1428 C CA . ARG A 1 188 ? -21.183 3.962 11.579 1.00 86.94 188 ARG A CA 1
ATOM 1429 C C . ARG A 1 188 ? -20.291 5.007 10.931 1.00 86.94 188 ARG A C 1
ATOM 1431 O O . ARG A 1 188 ? -20.177 5.051 9.705 1.00 86.94 188 ARG A O 1
ATOM 1438 N N . GLY A 1 189 ? -19.643 5.804 11.776 1.00 87.69 189 GLY A N 1
ATOM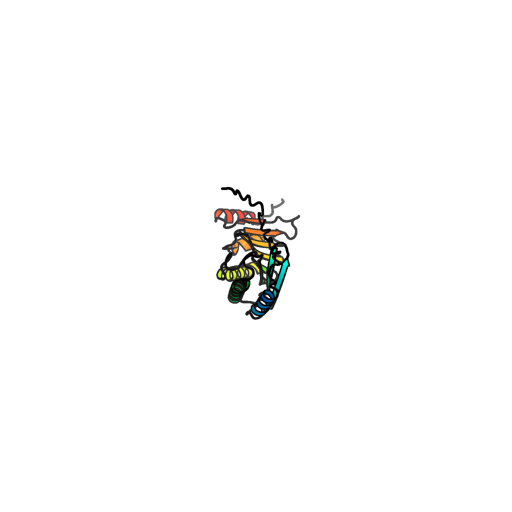 1439 C CA . GLY A 1 189 ? -18.669 6.803 11.359 1.00 87.69 189 GLY A CA 1
ATOM 1440 C C . GLY A 1 189 ? -17.459 6.193 10.651 1.00 87.69 189 GLY A C 1
ATOM 1441 O O . GLY A 1 189 ? -17.229 4.984 10.675 1.00 87.69 189 GLY A O 1
ATOM 1442 N N . SER A 1 190 ? -16.702 7.058 9.988 1.00 94.12 190 SER A N 1
ATOM 1443 C CA . SER A 1 190 ? -15.377 6.749 9.451 1.00 94.12 190 SER A CA 1
ATOM 1444 C C . SER A 1 190 ? -14.337 7.515 10.259 1.00 94.12 190 SER A C 1
ATOM 1446 O O . SER A 1 190 ? -14.666 8.537 10.863 1.00 94.12 190 SER A O 1
ATOM 1448 N N . TRP A 1 191 ? -13.105 7.026 10.257 1.00 97.25 191 TRP A N 1
ATOM 1449 C CA . TRP A 1 191 ? -11.988 7.667 10.934 1.00 97.25 191 TRP A CA 1
ATOM 1450 C C . TRP A 1 191 ? -10.978 8.188 9.928 1.00 97.25 191 TRP A C 1
ATOM 1452 O O . TRP A 1 191 ? -10.709 7.541 8.921 1.00 97.25 191 TRP A O 1
ATOM 1462 N N . GLU A 1 192 ? -10.403 9.336 10.242 1.00 97.38 192 GLU A N 1
ATOM 1463 C CA . GLU A 1 192 ? -9.244 9.903 9.569 1.00 97.38 192 GLU A CA 1
ATOM 1464 C C . GLU A 1 192 ? -8.364 10.481 10.674 1.00 97.38 192 GLU A C 1
ATOM 1466 O O . GLU A 1 192 ? -8.810 11.328 11.449 1.00 97.38 192 GLU A O 1
ATOM 1471 N N . VAL A 1 193 ? -7.173 9.911 10.837 1.00 97.06 193 VAL A N 1
ATOM 1472 C CA . VAL A 1 193 ? -6.286 10.181 11.970 1.00 97.06 193 VAL A CA 1
ATOM 1473 C C . VAL A 1 193 ? -4.897 10.471 11.432 1.00 97.06 193 VAL A C 1
ATOM 1475 O O . VAL A 1 193 ? -4.266 9.594 10.844 1.00 97.06 193 VAL A O 1
ATOM 1478 N N . GLU A 1 194 ? -4.423 11.692 11.647 1.00 96.62 194 GLU A N 1
ATOM 1479 C CA . GLU A 1 194 ? -3.060 12.096 11.311 1.00 96.62 194 GLU A CA 1
ATOM 1480 C C . GLU A 1 194 ? -2.051 11.463 12.282 1.00 96.62 194 GLU A C 1
ATOM 1482 O O . GLU A 1 194 ? -2.323 11.284 13.472 1.00 96.62 194 GLU A O 1
ATOM 1487 N N . LEU A 1 195 ? -0.880 11.104 11.760 1.00 95.12 195 LEU A N 1
ATOM 1488 C CA . LEU A 1 195 ? 0.215 10.465 12.481 1.00 95.12 195 LEU A CA 1
ATOM 1489 C C . LEU A 1 195 ? 1.511 11.288 12.341 1.00 95.12 195 LEU A C 1
ATOM 1491 O O . LEU A 1 195 ? 1.710 11.952 11.322 1.00 95.12 195 LEU A O 1
ATOM 1495 N N . PRO A 1 196 ? 2.437 11.197 13.315 1.00 94.06 196 PRO A N 1
ATOM 1496 C CA . PRO A 1 196 ? 2.347 10.409 14.548 1.00 94.06 196 PRO A CA 1
ATOM 1497 C C . PRO A 1 196 ? 1.490 11.087 15.627 1.00 94.06 196 PRO A C 1
ATOM 1499 O O . PRO A 1 196 ? 1.480 12.307 15.745 1.00 94.06 196 PRO A O 1
ATOM 1502 N N . LEU A 1 197 ? 0.830 10.279 16.462 1.00 93.44 197 LEU A N 1
ATOM 1503 C CA . LEU A 1 197 ? 0.149 10.758 17.667 1.00 93.44 197 LEU A CA 1
ATOM 1504 C C . LEU A 1 197 ? 1.132 10.842 18.838 1.00 93.44 197 LEU A C 1
ATOM 1506 O O . LEU A 1 197 ? 1.973 9.961 19.025 1.00 93.44 197 LEU A O 1
ATOM 1510 N N . THR A 1 198 ? 0.972 11.856 19.680 1.00 94.50 198 THR A N 1
ATOM 1511 C CA . THR A 1 198 ? 1.540 11.870 21.033 1.00 94.50 198 THR A CA 1
ATOM 1512 C C . THR A 1 198 ? 0.843 10.838 21.927 1.00 94.50 198 THR A C 1
ATOM 1514 O O . THR A 1 198 ? -0.303 10.455 21.685 1.00 94.50 198 THR A O 1
ATOM 1517 N N . ASP A 1 199 ? 1.484 10.436 23.030 1.00 93.62 199 ASP A N 1
ATOM 1518 C CA . ASP A 1 199 ? 0.888 9.503 24.002 1.00 93.62 199 ASP A CA 1
ATOM 1519 C C . ASP A 1 199 ? -0.463 9.996 24.549 1.00 93.62 199 ASP A C 1
ATOM 1521 O O . ASP A 1 199 ? -1.373 9.202 24.810 1.00 93.62 199 ASP A O 1
ATOM 1525 N N . ALA A 1 200 ? -0.607 11.315 24.720 1.00 95.31 200 ALA A N 1
ATOM 1526 C CA . ALA A 1 200 ? -1.838 11.937 25.192 1.00 95.31 200 ALA A CA 1
ATOM 1527 C C . ALA A 1 200 ? -2.955 11.856 24.140 1.00 95.31 200 ALA A C 1
ATOM 1529 O O . ALA A 1 200 ? -4.088 11.513 24.481 1.00 95.31 200 ALA A O 1
ATOM 1530 N N . GLU A 1 201 ? -2.637 12.122 22.871 1.00 95.81 201 GLU A N 1
ATOM 1531 C CA . GLU A 1 201 ? -3.589 12.006 21.760 1.00 95.81 201 GLU A CA 1
ATOM 1532 C C . GLU A 1 201 ? -4.010 10.555 21.543 1.00 95.81 201 GLU A C 1
ATOM 1534 O O . GLU A 1 201 ? -5.204 10.276 21.447 1.00 95.81 201 GLU A O 1
ATOM 1539 N N . LEU A 1 202 ? -3.056 9.618 21.566 1.00 93.56 202 LEU A N 1
ATOM 1540 C CA . LEU A 1 202 ? -3.344 8.189 21.483 1.00 93.56 202 LEU A CA 1
ATOM 1541 C C . LEU A 1 202 ? -4.248 7.744 22.637 1.00 93.56 202 LEU A C 1
ATOM 1543 O O . LEU A 1 202 ? -5.262 7.087 22.410 1.00 93.56 202 LEU A O 1
ATOM 1547 N N . SER A 1 203 ? -3.930 8.139 23.871 1.00 92.44 203 SER A N 1
ATOM 1548 C CA . SER A 1 203 ? -4.752 7.810 25.041 1.00 92.44 203 SER A CA 1
ATOM 1549 C C . SER A 1 203 ? -6.169 8.375 24.923 1.00 92.44 203 SER A C 1
ATOM 1551 O O . SER A 1 203 ? -7.138 7.669 25.209 1.00 92.44 203 SER A O 1
ATOM 1553 N N . GLY A 1 204 ? -6.307 9.627 24.476 1.00 94.12 204 GLY A N 1
ATOM 1554 C CA . GLY A 1 204 ? -7.605 10.265 24.254 1.00 94.12 204 GLY A CA 1
ATOM 1555 C C . GLY A 1 204 ? -8.420 9.566 23.165 1.00 94.12 204 GLY A C 1
ATOM 1556 O O . GLY A 1 204 ? -9.605 9.293 23.356 1.00 94.12 204 GLY A O 1
ATOM 1557 N N . LEU A 1 205 ? -7.780 9.199 22.057 1.00 93.12 205 LEU A N 1
ATOM 1558 C CA . LEU A 1 205 ? -8.420 8.473 20.965 1.00 93.12 205 LEU A CA 1
ATOM 1559 C C . LEU A 1 205 ? -8.858 7.069 21.403 1.00 93.12 205 LEU A C 1
ATOM 1561 O O . LEU A 1 205 ? -9.999 6.672 21.178 1.00 93.12 205 LEU A O 1
ATOM 1565 N N . LEU A 1 206 ? -8.012 6.328 22.120 1.00 91.56 206 LEU A N 1
ATOM 1566 C CA . LEU A 1 206 ? -8.358 4.995 22.628 1.00 91.56 206 LEU A CA 1
ATOM 1567 C C . LEU A 1 206 ? -9.515 5.018 23.641 1.00 91.56 206 LEU A C 1
ATOM 1569 O O . LEU A 1 206 ? -10.283 4.049 23.708 1.00 91.56 206 LEU A O 1
ATOM 1573 N N . GLN A 1 207 ? -9.673 6.111 24.397 1.00 90.44 207 GLN A N 1
ATOM 1574 C CA . GLN A 1 207 ? -10.844 6.335 25.250 1.00 90.44 207 GLN A CA 1
ATOM 1575 C C . GLN A 1 207 ? -12.118 6.534 24.421 1.00 90.44 207 GLN A C 1
ATOM 1577 O O . GLN A 1 207 ? -13.141 5.941 24.756 1.00 90.44 207 GLN A O 1
ATOM 1582 N N . GLN A 1 208 ? -12.055 7.284 23.316 1.00 89.88 208 GLN A N 1
ATOM 1583 C CA . GLN A 1 208 ? -13.195 7.461 22.402 1.00 89.88 208 GLN A CA 1
ATOM 1584 C C . GLN A 1 208 ? -13.601 6.150 21.714 1.00 89.88 208 GLN A C 1
ATOM 1586 O O . GLN A 1 208 ? -14.785 5.896 21.525 1.00 89.88 208 GLN A O 1
ATOM 1591 N N . LEU A 1 209 ? -12.628 5.294 21.392 1.00 86.19 209 LEU A N 1
ATOM 1592 C CA . LEU A 1 209 ? -12.851 3.988 20.758 1.00 86.19 209 LEU A CA 1
ATOM 1593 C C . LEU A 1 209 ? -13.324 2.901 21.737 1.00 86.19 209 LEU A C 1
ATOM 1595 O O . LEU A 1 209 ? -13.519 1.739 21.358 1.00 86.19 209 LEU A O 1
ATOM 1599 N N . SER A 1 210 ? -13.382 3.189 23.038 1.00 75.19 210 SER A N 1
ATOM 1600 C CA . SER A 1 210 ? -13.882 2.234 24.028 1.00 75.19 210 SER A CA 1
ATOM 1601 C C . SER A 1 210 ? -15.405 2.167 23.928 1.00 75.19 210 SER A C 1
ATOM 1603 O O . SER A 1 210 ? -16.036 3.211 23.781 1.00 75.19 210 SER A O 1
ATOM 1605 N N . PRO A 1 211 ? -16.022 0.972 23.995 1.00 61.16 211 PRO A N 1
ATOM 1606 C CA . PRO A 1 211 ? -17.473 0.886 23.976 1.00 61.16 211 PRO A CA 1
ATOM 1607 C C . PRO A 1 211 ? -18.013 1.734 25.127 1.00 61.16 211 PRO A C 1
ATOM 1609 O O . PRO A 1 211 ? -17.682 1.487 26.289 1.00 61.16 211 PRO A O 1
ATOM 1612 N N . VAL A 1 212 ? -18.823 2.746 24.802 1.00 51.97 212 VAL A N 1
ATOM 1613 C CA . VAL A 1 212 ? -19.622 3.445 25.807 1.00 51.97 212 VAL A CA 1
ATOM 1614 C C . VAL A 1 212 ? -20.401 2.352 26.528 1.00 51.97 212 VAL A C 1
ATOM 1616 O O . VAL A 1 212 ? -21.137 1.598 25.887 1.00 51.97 212 VAL A O 1
ATOM 1619 N N . ALA A 1 213 ? -20.164 2.198 27.835 1.00 43.97 213 ALA A N 1
ATOM 1620 C CA . ALA A 1 213 ? -20.880 1.217 28.637 1.00 43.97 213 ALA A CA 1
ATOM 1621 C C . ALA A 1 213 ? -22.383 1.364 28.351 1.00 43.97 213 ALA A C 1
ATOM 1623 O O . ALA A 1 213 ? -22.852 2.504 28.254 1.00 43.97 213 ALA A O 1
ATOM 1624 N N . PRO A 1 214 ? -23.139 0.261 28.186 1.00 41.25 214 PRO A N 1
ATOM 1625 C CA . PRO A 1 214 ? -24.577 0.368 28.020 1.00 41.25 214 PRO A CA 1
ATOM 1626 C C . PRO A 1 214 ? -25.104 1.216 29.173 1.00 41.25 214 PRO A C 1
ATOM 1628 O O . PRO A 1 214 ? -24.864 0.912 30.343 1.00 41.25 214 PRO A O 1
ATOM 1631 N N . ILE A 1 215 ? -25.766 2.324 28.834 1.00 45.44 215 ILE A N 1
ATOM 1632 C CA . ILE A 1 215 ? -26.547 3.078 29.803 1.00 45.44 215 ILE A CA 1
ATOM 1633 C C . ILE A 1 215 ? -27.565 2.062 30.301 1.00 45.44 215 ILE A C 1
ATOM 1635 O O . ILE A 1 215 ? -28.443 1.659 29.540 1.00 45.44 215 ILE A O 1
ATOM 1639 N N . ASN A 1 216 ? -27.382 1.575 31.528 1.00 46.75 216 ASN A N 1
ATOM 1640 C CA . ASN A 1 216 ? -28.365 0.730 32.183 1.00 46.75 216 ASN A CA 1
ATOM 1641 C C . ASN A 1 216 ? -29.694 1.489 32.127 1.00 46.75 216 ASN A C 1
ATOM 1643 O O . ASN A 1 216 ? -29.863 2.499 32.813 1.00 46.75 216 ASN A O 1
ATOM 1647 N N . ALA A 1 217 ? -30.590 1.051 31.245 1.00 41.41 217 ALA A N 1
ATOM 1648 C CA . ALA A 1 217 ? -31.970 1.482 31.275 1.00 41.41 217 ALA A CA 1
ATOM 1649 C C . ALA A 1 217 ? -32.593 0.867 32.543 1.00 41.41 217 ALA A C 1
ATOM 1651 O O . ALA A 1 217 ? -32.330 -0.310 32.809 1.00 41.41 217 ALA A O 1
ATOM 1652 N N . PRO A 1 218 ? -33.310 1.668 33.349 1.00 51.12 218 PRO A N 1
ATOM 1653 C CA . PRO A 1 218 ? -33.883 1.231 34.620 1.00 51.12 218 PRO A CA 1
ATOM 1654 C C . PRO A 1 218 ? -34.901 0.097 34.465 1.00 51.12 218 PRO A C 1
ATOM 1656 O O . PRO A 1 218 ? -35.564 0.027 33.404 1.00 51.12 218 PRO A O 1
#